Protein AF-A0A0G4L0D9-F1 (afdb_monomer_lite)

Structure (mmCIF, N/CA/C/O backbone):
data_AF-A0A0G4L0D9-F1
#
_entry.id   AF-A0A0G4L0D9-F1
#
loop_
_atom_site.group_PDB
_atom_site.id
_atom_site.type_symbol
_atom_site.label_atom_id
_atom_site.label_alt_id
_atom_site.label_comp_id
_atom_site.label_asym_id
_atom_site.label_entity_id
_atom_site.label_seq_id
_atom_site.pdbx_PDB_ins_code
_atom_site.Cartn_x
_atom_site.Cartn_y
_atom_site.Cartn_z
_atom_site.occupancy
_atom_site.B_iso_or_equiv
_atom_site.auth_seq_id
_atom_site.auth_comp_id
_atom_site.auth_asym_id
_atom_site.auth_atom_id
_atom_site.pdbx_PDB_model_num
ATOM 1 N N . MET A 1 1 ? 6.453 -1.347 -16.970 1.00 64.69 1 MET A N 1
ATOM 2 C CA . MET A 1 1 ? 5.730 -1.561 -18.247 1.00 64.69 1 MET A CA 1
ATOM 3 C C . MET A 1 1 ? 4.849 -2.782 -18.066 1.00 64.69 1 MET A C 1
ATOM 5 O O . MET A 1 1 ? 5.273 -3.680 -17.351 1.00 64.69 1 MET A O 1
ATOM 9 N N . ASP A 1 2 ? 3.641 -2.776 -18.630 1.00 82.56 2 ASP A N 1
ATOM 10 C CA . ASP A 1 2 ? 2.601 -3.760 -18.305 1.00 82.56 2 ASP A CA 1
ATOM 11 C C . ASP A 1 2 ? 2.545 -4.948 -19.276 1.00 82.56 2 ASP A C 1
ATOM 13 O O . ASP A 1 2 ? 2.786 -4.796 -20.473 1.00 82.56 2 ASP A O 1
ATOM 17 N N . ARG A 1 3 ? 2.150 -6.114 -18.765 1.00 84.31 3 ARG A N 1
ATOM 18 C CA . ARG A 1 3 ? 1.968 -7.357 -19.528 1.00 84.31 3 ARG A CA 1
ATOM 19 C C . ARG A 1 3 ? 0.916 -7.245 -20.633 1.00 84.31 3 ARG A C 1
ATOM 21 O O . ARG A 1 3 ? 1.074 -7.852 -21.691 1.00 84.31 3 ARG A O 1
ATOM 28 N N . GLU A 1 4 ? -0.154 -6.499 -20.384 1.00 86.00 4 GLU A N 1
ATOM 29 C CA . GLU A 1 4 ? -1.306 -6.353 -21.278 1.00 86.00 4 GLU A CA 1
ATOM 30 C C . GLU A 1 4 ? -1.163 -5.118 -22.183 1.00 86.00 4 GLU A C 1
ATOM 32 O O . GLU A 1 4 ? -2.042 -4.820 -22.985 1.00 86.00 4 GLU A O 1
ATOM 37 N N . SER A 1 5 ? -0.006 -4.439 -22.147 1.00 90.31 5 SER A N 1
ATOM 38 C CA . SER A 1 5 ? 0.286 -3.259 -22.980 1.00 90.31 5 SER A CA 1
ATOM 39 C C . SER A 1 5 ? 0.514 -3.554 -24.469 1.00 90.31 5 SER A C 1
ATOM 41 O O . SER A 1 5 ? 0.858 -2.652 -25.232 1.00 90.31 5 SER A O 1
ATOM 43 N N . GLY A 1 6 ? 0.326 -4.800 -24.908 1.00 90.75 6 GLY A N 1
ATOM 44 C CA . GLY A 1 6 ? 0.595 -5.226 -26.281 1.00 90.75 6 GLY A CA 1
ATOM 45 C C . GLY A 1 6 ? -0.187 -4.445 -27.338 1.00 90.75 6 GLY A C 1
ATOM 46 O O . GLY A 1 6 ? 0.388 -4.066 -28.355 1.00 90.75 6 GLY A O 1
ATOM 47 N N . SER A 1 7 ? -1.469 -4.160 -27.091 1.00 92.88 7 SER A N 1
ATOM 48 C CA . SER A 1 7 ? -2.295 -3.337 -27.988 1.00 92.88 7 SER A CA 1
ATOM 49 C C . SER A 1 7 ? -1.756 -1.913 -28.107 1.00 92.88 7 SER A C 1
ATOM 51 O O . SER A 1 7 ? -1.561 -1.430 -29.215 1.00 92.88 7 SER A O 1
ATOM 53 N N . LEU A 1 8 ? -1.392 -1.288 -26.983 1.00 94.19 8 LEU A N 1
ATOM 54 C CA . LEU A 1 8 ? -0.844 0.070 -26.958 1.00 94.19 8 LEU A CA 1
ATOM 55 C C . LEU A 1 8 ? 0.434 0.190 -27.802 1.00 94.19 8 LEU A C 1
ATOM 57 O O . LEU A 1 8 ? 0.620 1.176 -28.513 1.00 94.19 8 LEU A O 1
ATOM 61 N N . TRP A 1 9 ? 1.312 -0.816 -27.750 1.00 94.38 9 TRP A N 1
ATOM 62 C CA . TRP A 1 9 ? 2.511 -0.850 -28.589 1.00 94.38 9 TRP A CA 1
ATOM 63 C C . TRP A 1 9 ? 2.181 -0.955 -30.073 1.00 94.38 9 TRP A C 1
ATOM 65 O O . TRP A 1 9 ? 2.795 -0.253 -30.878 1.00 94.38 9 TRP A O 1
ATOM 75 N N . LYS A 1 10 ? 1.216 -1.804 -30.438 1.00 93.75 10 LYS A N 1
ATOM 76 C CA . LYS A 1 10 ? 0.763 -1.938 -31.826 1.00 93.75 10 LYS A CA 1
ATOM 77 C C . LYS A 1 10 ? 0.157 -0.636 -32.338 1.00 93.75 10 LYS A C 1
ATOM 79 O O . LYS A 1 10 ? 0.572 -0.173 -33.396 1.00 93.75 10 LYS A O 1
ATOM 84 N N . ASP A 1 11 ? -0.724 -0.016 -31.559 1.00 95.00 11 ASP A N 1
ATOM 85 C CA . ASP A 1 11 ? -1.368 1.253 -31.903 1.00 95.00 11 ASP A CA 1
ATOM 86 C C . ASP A 1 11 ? -0.332 2.369 -32.058 1.00 95.00 11 ASP A C 1
ATOM 88 O O . ASP A 1 11 ? -0.365 3.126 -33.026 1.00 95.00 11 ASP A O 1
ATOM 92 N N . TRP A 1 12 ? 0.652 2.437 -31.155 1.00 94.81 12 TRP A N 1
ATOM 93 C CA . TRP A 1 12 ? 1.743 3.407 -31.241 1.00 94.81 12 TRP A CA 1
ATOM 94 C C . TRP A 1 12 ? 2.618 3.201 -32.485 1.00 94.81 12 TRP A C 1
ATOM 96 O O . TRP A 1 12 ? 2.956 4.156 -33.185 1.00 94.81 12 TRP A O 1
ATOM 106 N N . ILE A 1 13 ? 2.969 1.954 -32.803 1.00 94.75 13 ILE A N 1
ATOM 107 C CA . ILE A 1 13 ? 3.736 1.630 -34.012 1.00 94.75 13 ILE A CA 1
ATOM 108 C C . ILE A 1 13 ? 2.919 1.952 -35.268 1.00 94.75 13 ILE A C 1
ATOM 110 O O . ILE A 1 13 ? 3.457 2.524 -36.217 1.00 94.75 13 ILE A O 1
ATOM 114 N N . GLN A 1 14 ? 1.627 1.624 -35.283 1.00 94.62 14 GLN A N 1
ATOM 115 C CA . GLN A 1 14 ? 0.722 1.949 -36.383 1.00 94.62 14 GLN A CA 1
ATOM 116 C C . GLN A 1 14 ? 0.581 3.463 -36.560 1.00 94.62 14 GLN A C 1
ATOM 118 O O . GLN A 1 14 ? 0.632 3.951 -37.689 1.00 94.62 14 GLN A O 1
ATOM 123 N N . PHE A 1 15 ? 0.488 4.209 -35.460 1.00 95.25 15 PHE A N 1
ATOM 124 C CA . PHE A 1 15 ? 0.483 5.665 -35.469 1.00 95.25 15 PHE A CA 1
ATOM 125 C C . PHE A 1 15 ? 1.749 6.216 -36.139 1.00 95.25 15 PHE A C 1
ATOM 127 O O . PHE A 1 15 ? 1.637 6.971 -37.105 1.00 95.25 15 PHE A O 1
ATOM 134 N N . ILE A 1 16 ? 2.944 5.760 -35.739 1.00 93.50 16 ILE A N 1
ATOM 135 C CA . ILE A 1 16 ? 4.199 6.172 -36.395 1.00 93.50 16 ILE A CA 1
ATOM 136 C C . ILE A 1 16 ? 4.192 5.791 -37.887 1.00 93.50 16 ILE A C 1
ATOM 138 O O . ILE A 1 16 ? 4.587 6.596 -38.732 1.00 93.50 16 ILE A O 1
ATOM 142 N N . LYS A 1 17 ? 3.710 4.592 -38.246 1.00 91.38 17 LYS A N 1
ATOM 143 C CA . LYS A 1 17 ? 3.601 4.150 -39.650 1.00 91.38 17 LYS A CA 1
ATOM 144 C C . LYS A 1 17 ? 2.662 5.036 -40.478 1.00 91.38 17 LYS A C 1
ATOM 146 O O . LYS A 1 17 ? 2.957 5.257 -41.651 1.00 91.38 17 LYS A O 1
ATOM 151 N N . SER A 1 18 ? 1.586 5.555 -39.887 1.00 91.94 18 SER A N 1
ATOM 152 C CA . SER A 1 18 ? 0.637 6.467 -40.546 1.00 91.94 18 SER A CA 1
ATOM 153 C C . SER A 1 18 ? 1.152 7.904 -40.710 1.00 91.94 18 SER A C 1
ATOM 155 O O . SER A 1 18 ? 0.617 8.650 -41.526 1.00 91.94 18 SER A O 1
ATOM 157 N N . GLY A 1 19 ? 2.199 8.287 -39.971 1.00 88.50 19 GLY A N 1
ATOM 158 C CA . GLY A 1 19 ? 2.814 9.613 -40.056 1.00 88.50 19 GLY A CA 1
ATOM 159 C C . GLY A 1 19 ? 3.480 9.909 -41.412 1.00 88.50 19 GLY A C 1
ATOM 160 O O . GLY A 1 19 ? 3.703 8.990 -42.208 1.00 88.50 19 GLY A O 1
ATOM 161 N N . PRO A 1 20 ? 3.835 11.179 -41.684 1.00 85.31 20 PRO A N 1
ATOM 162 C CA . PRO A 1 20 ? 4.467 11.593 -42.938 1.00 85.31 20 PRO A CA 1
ATOM 163 C C . PRO A 1 20 ? 5.833 10.920 -43.152 1.00 85.31 20 PRO A C 1
ATOM 165 O O . PRO A 1 20 ? 6.521 10.573 -42.194 1.00 85.31 20 PRO A O 1
ATOM 168 N N . GLY A 1 21 ? 6.220 10.749 -44.418 1.00 84.44 21 GLY A N 1
ATOM 169 C CA . GLY A 1 21 ? 7.446 10.058 -44.830 1.00 84.44 21 GLY A CA 1
ATOM 170 C C . GLY A 1 21 ? 7.216 8.608 -45.273 1.00 84.44 21 GLY A C 1
ATOM 171 O O . GLY A 1 21 ? 6.281 7.924 -44.839 1.00 84.44 21 GLY A O 1
ATOM 172 N N . VAL A 1 22 ? 8.086 8.125 -46.149 1.00 84.12 22 VAL A N 1
ATOM 173 C CA . VAL A 1 22 ? 8.109 6.766 -46.689 1.00 84.12 22 VAL A CA 1
ATOM 174 C C . VAL A 1 22 ? 9.194 5.970 -45.972 1.00 84.12 22 VAL A C 1
ATOM 176 O O . VAL A 1 22 ? 10.344 6.384 -45.885 1.00 84.12 22 VAL A O 1
ATOM 179 N N . VAL A 1 23 ? 8.842 4.799 -45.447 1.00 82.31 23 VAL A N 1
ATOM 180 C CA . VAL A 1 23 ? 9.815 3.913 -44.792 1.00 82.31 23 VAL A CA 1
ATOM 181 C C . VAL A 1 23 ? 10.866 3.474 -45.820 1.00 82.31 23 VAL A C 1
ATOM 183 O O . VAL A 1 23 ? 10.512 2.880 -46.833 1.00 82.31 23 VAL A O 1
ATOM 186 N N . GLY A 1 24 ? 12.144 3.771 -45.562 1.00 78.69 24 GLY A N 1
ATOM 187 C CA . GLY A 1 24 ? 13.252 3.461 -46.476 1.00 78.69 24 GLY A CA 1
ATOM 188 C C . GLY A 1 24 ? 13.520 4.511 -47.560 1.00 78.69 24 GLY A C 1
ATOM 189 O O . GLY A 1 24 ? 14.364 4.273 -48.422 1.00 78.69 24 GLY A O 1
ATOM 190 N N . GLY A 1 25 ? 12.828 5.654 -47.540 1.00 84.81 25 GLY A N 1
ATOM 191 C CA . GLY A 1 25 ? 13.111 6.766 -48.448 1.00 84.81 25 GLY A CA 1
ATOM 192 C C . GLY A 1 25 ? 14.392 7.540 -48.079 1.00 84.81 25 GLY A C 1
ATOM 193 O O . GLY A 1 25 ? 14.865 7.452 -46.944 1.00 84.81 25 GLY A O 1
ATOM 194 N N . PRO A 1 26 ? 14.986 8.290 -49.029 1.00 84.44 26 PRO A N 1
ATOM 195 C CA . PRO A 1 26 ? 16.232 9.031 -48.815 1.00 84.44 26 PRO A CA 1
ATOM 196 C C . PRO A 1 26 ? 16.024 10.396 -48.135 1.00 84.44 26 PRO A C 1
ATOM 198 O O . PRO A 1 26 ? 17.001 11.077 -47.823 1.00 84.44 26 PRO A O 1
ATOM 201 N N . GLY A 1 27 ? 14.775 10.839 -47.952 1.00 87.81 27 GLY A N 1
ATOM 202 C CA . GLY A 1 27 ? 14.465 12.136 -47.364 1.00 87.81 27 GLY A CA 1
ATOM 203 C C . GLY A 1 27 ? 14.744 12.181 -45.861 1.00 87.81 27 GLY A C 1
ATOM 204 O O . GLY A 1 27 ? 14.683 11.177 -45.156 1.00 87.81 27 GLY A O 1
ATOM 205 N N . TRP A 1 28 ? 14.985 13.379 -45.324 1.00 87.94 28 TRP A N 1
ATOM 206 C CA . TRP A 1 28 ? 15.188 13.553 -43.880 1.00 87.94 28 TRP A CA 1
ATOM 207 C C . TRP A 1 28 ? 13.980 13.069 -43.048 1.00 87.94 28 TRP A C 1
ATOM 209 O O . TRP A 1 28 ? 14.159 12.421 -42.018 1.00 87.94 28 TRP A O 1
ATOM 219 N N . GLN A 1 29 ? 12.752 13.319 -43.522 1.00 89.44 29 GLN A N 1
ATOM 220 C CA . GLN A 1 29 ? 11.520 12.846 -42.870 1.00 89.44 29 GLN A CA 1
ATOM 221 C C . GLN A 1 29 ? 11.414 11.311 -42.872 1.00 89.44 29 GLN A C 1
ATOM 223 O O . GLN A 1 29 ? 10.973 10.716 -41.890 1.00 89.44 29 GLN A O 1
ATOM 228 N N . ASP A 1 30 ? 11.872 10.667 -43.945 1.00 88.81 30 ASP A N 1
ATOM 229 C CA . ASP A 1 30 ? 11.878 9.211 -44.101 1.00 88.81 30 ASP A CA 1
ATOM 230 C C . ASP A 1 30 ? 12.839 8.561 -43.100 1.00 88.81 30 ASP A C 1
ATOM 232 O O . ASP A 1 30 ? 12.483 7.608 -42.399 1.00 88.81 30 ASP A O 1
ATOM 236 N N . GLN A 1 31 ? 14.037 9.139 -42.966 1.00 87.88 31 GLN A N 1
ATOM 237 C CA . GLN A 1 31 ? 15.036 8.710 -41.993 1.00 87.88 31 GLN A CA 1
ATOM 238 C C . GLN A 1 31 ? 14.530 8.883 -40.554 1.00 87.88 31 GLN A C 1
ATOM 240 O O . GLN A 1 31 ? 14.640 7.960 -39.745 1.00 87.88 31 GLN A O 1
ATOM 245 N N . GLN A 1 32 ? 13.902 10.022 -40.241 1.00 89.81 32 GLN A N 1
ATOM 246 C CA . GLN A 1 32 ? 13.325 10.269 -38.918 1.00 89.81 32 GLN A CA 1
ATOM 247 C C . GLN A 1 32 ? 12.235 9.243 -38.574 1.00 89.81 32 GLN A C 1
ATOM 249 O O . GLN A 1 32 ? 12.219 8.705 -37.463 1.00 89.81 32 GLN A O 1
ATOM 254 N N . LYS A 1 33 ? 11.344 8.936 -39.525 1.00 91.94 33 LYS A N 1
ATOM 255 C CA . LYS A 1 33 ? 10.301 7.915 -39.361 1.00 91.94 33 LYS A CA 1
ATOM 256 C C . LYS A 1 33 ? 10.903 6.534 -39.109 1.00 91.94 33 LYS A C 1
ATOM 258 O O . LYS A 1 33 ? 10.447 5.821 -38.214 1.00 91.94 33 LYS A O 1
ATOM 263 N N . MET A 1 34 ? 11.949 6.163 -39.849 1.00 91.06 34 MET A N 1
ATOM 264 C CA . MET A 1 34 ? 12.660 4.900 -39.630 1.00 91.06 34 MET A CA 1
ATOM 265 C C . MET A 1 34 ? 13.276 4.812 -38.233 1.00 91.06 34 MET A C 1
ATOM 267 O O . MET A 1 34 ? 13.116 3.791 -37.562 1.00 91.06 34 MET A O 1
ATOM 271 N N . ASP A 1 35 ? 13.939 5.870 -37.771 1.00 91.38 35 ASP A N 1
ATOM 272 C CA . ASP A 1 35 ? 14.579 5.879 -36.455 1.00 91.38 35 ASP A CA 1
ATOM 273 C C . ASP A 1 35 ? 13.548 5.819 -35.319 1.00 91.38 35 ASP A C 1
ATOM 275 O O . ASP A 1 35 ? 13.751 5.105 -34.332 1.00 91.38 35 ASP A O 1
ATOM 279 N N . GLN A 1 36 ? 12.399 6.484 -35.476 1.00 93.50 36 GLN A N 1
ATOM 280 C CA . GLN A 1 36 ? 11.278 6.375 -34.537 1.00 93.50 36 GLN A CA 1
ATOM 281 C C . GLN A 1 36 ? 10.695 4.959 -34.493 1.00 93.50 36 GLN A C 1
ATOM 283 O O . GLN A 1 36 ? 10.487 4.427 -33.400 1.00 93.50 36 GLN A O 1
ATOM 288 N N . LEU A 1 37 ? 10.476 4.326 -35.653 1.00 94.31 37 LEU A N 1
ATOM 289 C CA . LEU A 1 37 ? 9.996 2.942 -35.727 1.00 94.31 37 LEU A CA 1
ATOM 290 C C . LEU A 1 37 ? 10.981 1.976 -35.077 1.00 94.31 37 LEU A C 1
ATOM 292 O O . LEU A 1 37 ? 10.583 1.167 -34.240 1.00 94.31 37 LEU A O 1
ATOM 296 N N . ARG A 1 38 ? 12.273 2.091 -35.398 1.00 94.00 38 ARG A N 1
ATOM 297 C CA . ARG A 1 38 ? 13.313 1.245 -34.807 1.00 94.00 38 ARG A CA 1
ATOM 298 C C . ARG A 1 38 ? 13.368 1.417 -33.290 1.00 94.00 38 ARG A C 1
ATOM 300 O O . ARG A 1 38 ? 13.402 0.425 -32.568 1.00 94.00 38 ARG A O 1
ATOM 307 N N . LYS A 1 39 ? 13.299 2.657 -32.794 1.00 94.50 39 LYS A N 1
ATOM 308 C CA . LYS A 1 39 ? 13.260 2.953 -31.354 1.00 94.50 39 LYS A CA 1
ATOM 309 C C . LYS A 1 39 ? 12.021 2.361 -30.675 1.00 94.50 39 LYS A C 1
ATOM 311 O O . LYS A 1 39 ? 12.141 1.812 -29.580 1.00 94.50 39 LYS A O 1
ATOM 316 N N . ALA A 1 40 ? 10.851 2.451 -31.311 1.00 95.06 40 ALA A N 1
ATOM 317 C CA . ALA A 1 40 ? 9.612 1.872 -30.799 1.00 95.06 40 ALA A CA 1
ATOM 318 C C . ALA A 1 40 ? 9.696 0.341 -30.728 1.00 95.06 40 ALA A C 1
ATOM 320 O O . ALA A 1 40 ? 9.451 -0.226 -29.664 1.00 95.06 40 ALA A O 1
ATOM 321 N N . TYR A 1 41 ? 10.128 -0.318 -31.810 1.00 95.25 41 TYR A N 1
ATOM 322 C CA . TYR A 1 41 ? 10.316 -1.768 -31.831 1.00 95.25 41 TYR A CA 1
ATOM 323 C C . TYR A 1 41 ? 11.342 -2.227 -30.801 1.00 95.25 41 TYR A C 1
ATOM 325 O O . TYR A 1 41 ? 11.037 -3.125 -30.025 1.00 95.25 41 TYR A O 1
ATOM 333 N N . HIS A 1 42 ? 12.520 -1.593 -30.734 1.00 93.88 42 HIS A N 1
ATOM 334 C CA . HIS A 1 42 ? 13.580 -1.957 -29.781 1.00 93.88 42 HIS A CA 1
ATOM 335 C C . HIS A 1 42 ? 13.104 -1.904 -28.334 1.00 93.88 42 HIS A C 1
ATOM 337 O O . HIS A 1 42 ? 13.492 -2.759 -27.546 1.00 93.88 42 HIS A O 1
ATOM 343 N N . ARG A 1 43 ? 12.260 -0.926 -27.992 1.00 92.25 43 ARG A N 1
ATOM 344 C CA . ARG A 1 43 ? 11.673 -0.835 -26.655 1.00 92.25 43 ARG A CA 1
ATOM 345 C C . ARG A 1 43 ? 10.569 -1.865 -26.435 1.00 92.25 43 ARG A C 1
ATOM 347 O O . ARG A 1 43 ? 10.466 -2.399 -25.342 1.00 92.25 43 ARG A O 1
ATOM 354 N N . ALA A 1 44 ? 9.748 -2.141 -27.442 1.00 93.69 44 ALA A N 1
ATOM 355 C CA . ALA A 1 44 ? 8.664 -3.108 -27.332 1.00 93.69 44 ALA A CA 1
ATOM 356 C C . ALA A 1 44 ? 9.198 -4.541 -27.139 1.00 93.69 44 ALA A C 1
ATOM 358 O O . ALA A 1 44 ? 8.757 -5.253 -26.245 1.00 93.69 44 ALA A O 1
ATOM 359 N N . ILE A 1 45 ? 10.200 -4.961 -27.915 1.00 93.88 45 ILE A N 1
ATOM 360 C CA . ILE A 1 45 ? 10.708 -6.347 -27.897 1.00 93.88 45 ILE A CA 1
ATOM 361 C C . ILE A 1 45 ? 11.478 -6.737 -26.623 1.00 93.88 45 ILE A C 1
ATOM 363 O O . ILE A 1 45 ? 11.845 -7.899 -26.472 1.00 93.88 45 ILE A O 1
ATOM 367 N N . THR A 1 46 ? 11.754 -5.795 -25.721 1.00 91.50 46 THR A N 1
ATOM 368 C CA . THR A 1 46 ? 12.404 -6.063 -24.426 1.00 91.50 46 THR A CA 1
ATOM 369 C C . THR A 1 46 ? 11.418 -6.062 -23.257 1.00 91.50 46 THR A C 1
ATOM 371 O O . THR A 1 46 ? 11.808 -6.286 -22.114 1.00 91.50 46 THR A O 1
ATOM 374 N N . VAL A 1 47 ? 10.126 -5.843 -23.516 1.00 91.12 47 VAL A N 1
ATOM 375 C CA . VAL A 1 47 ? 9.081 -5.842 -22.487 1.00 91.12 47 VAL A CA 1
ATOM 376 C C . VAL A 1 47 ? 8.401 -7.213 -22.436 1.00 91.12 47 VAL A C 1
ATOM 378 O O . VAL A 1 47 ? 7.866 -7.654 -23.453 1.00 91.12 47 VAL A O 1
ATOM 381 N N . PRO A 1 48 ? 8.345 -7.878 -21.266 1.00 92.00 48 PRO A N 1
ATOM 382 C CA . PRO A 1 48 ? 7.558 -9.099 -21.088 1.00 92.00 48 PRO A CA 1
ATOM 383 C C . PRO A 1 48 ? 6.059 -8.808 -21.222 1.00 92.00 48 PRO A C 1
ATOM 385 O O . PRO A 1 48 ? 5.435 -8.280 -20.303 1.00 92.00 48 PRO A O 1
ATOM 388 N N . MET A 1 49 ? 5.485 -9.116 -22.384 1.00 91.25 49 MET A N 1
ATOM 389 C CA . MET A 1 49 ? 4.071 -8.893 -22.695 1.00 91.25 49 MET A CA 1
ATOM 390 C C . MET A 1 49 ? 3.509 -10.003 -23.580 1.00 91.25 49 MET A C 1
ATOM 392 O O . MET A 1 49 ? 4.247 -10.665 -24.311 1.00 91.25 49 MET A O 1
ATOM 396 N N . SER A 1 50 ? 2.185 -10.148 -23.594 1.00 87.31 50 SER A N 1
ATOM 397 C CA . SER A 1 50 ? 1.503 -11.175 -24.396 1.00 87.31 50 SER A CA 1
ATOM 398 C C . SER A 1 50 ? 1.754 -11.033 -25.907 1.00 87.31 50 SER A C 1
ATOM 400 O O . SER A 1 50 ? 1.935 -12.029 -26.605 1.00 87.31 50 SER A O 1
ATOM 402 N N . ALA A 1 51 ? 1.847 -9.799 -26.418 1.00 91.25 51 ALA A N 1
ATOM 403 C CA . ALA A 1 51 ? 2.068 -9.507 -27.840 1.00 91.25 51 ALA A CA 1
ATOM 404 C C . ALA A 1 51 ? 3.538 -9.616 -28.297 1.00 91.25 51 ALA A C 1
ATOM 406 O O . ALA A 1 51 ? 3.850 -9.337 -29.455 1.00 91.25 51 ALA A O 1
ATOM 407 N N . LEU A 1 52 ? 4.456 -10.015 -27.412 1.00 93.19 52 LEU A N 1
ATOM 408 C CA . LEU A 1 52 ? 5.897 -9.959 -27.658 1.00 93.19 52 LEU A CA 1
ATOM 409 C C . LEU A 1 52 ? 6.337 -10.778 -28.885 1.00 93.19 52 LEU A C 1
ATOM 411 O O . LEU A 1 52 ? 7.158 -10.324 -29.679 1.00 93.19 52 LEU A O 1
ATOM 415 N N . THR A 1 53 ? 5.764 -11.972 -29.072 1.00 93.38 53 THR A N 1
ATOM 416 C CA . THR A 1 53 ? 6.108 -12.849 -30.210 1.00 93.38 53 THR A CA 1
ATOM 417 C C . THR A 1 53 ? 5.675 -12.248 -31.549 1.00 93.38 53 THR A C 1
ATOM 419 O O . THR A 1 53 ? 6.360 -12.423 -32.554 1.00 93.38 53 THR A O 1
ATOM 422 N N . GLU A 1 54 ? 4.541 -11.551 -31.577 1.00 94.50 54 GLU A N 1
ATOM 423 C CA . GLU A 1 54 ? 4.031 -10.894 -32.782 1.00 94.50 54 GLU A CA 1
ATOM 424 C C . GLU A 1 54 ? 4.869 -9.659 -33.120 1.00 94.50 54 GLU A C 1
ATOM 426 O O . GLU A 1 54 ? 5.361 -9.540 -34.237 1.00 94.50 54 GLU A O 1
ATOM 431 N N . LEU A 1 55 ? 5.156 -8.817 -32.123 1.00 95.00 55 LEU A N 1
ATOM 432 C CA . LEU A 1 55 ? 5.992 -7.625 -32.292 1.00 95.00 55 LEU A CA 1
ATOM 433 C C . LEU A 1 55 ? 7.420 -7.958 -32.745 1.00 95.00 55 LEU A C 1
ATOM 435 O O . LEU A 1 55 ? 8.013 -7.199 -33.509 1.00 95.00 55 LEU A O 1
ATOM 439 N N . TRP A 1 56 ? 7.967 -9.101 -32.319 1.00 96.12 56 TRP A N 1
ATOM 440 C CA . TRP A 1 56 ? 9.250 -9.592 -32.823 1.00 96.12 56 TRP A CA 1
ATOM 441 C C . TRP A 1 56 ? 9.192 -9.991 -34.303 1.00 96.12 56 TRP A C 1
ATOM 443 O O . TRP A 1 56 ? 10.102 -9.649 -35.054 1.00 96.12 56 TRP A O 1
ATOM 453 N N . LYS A 1 57 ? 8.124 -10.672 -34.744 1.00 95.75 57 LYS A N 1
ATOM 454 C CA . LYS A 1 57 ? 7.932 -11.011 -36.166 1.00 95.75 57 LYS A CA 1
ATOM 455 C C . LYS A 1 57 ? 7.787 -9.754 -37.024 1.00 95.75 57 LYS A C 1
ATOM 457 O O . LYS A 1 57 ? 8.387 -9.676 -38.092 1.00 95.75 57 LYS A O 1
ATOM 462 N N . ASP A 1 58 ? 7.043 -8.765 -36.540 1.00 94.69 58 ASP A N 1
ATOM 463 C CA . ASP A 1 58 ? 6.883 -7.483 -37.229 1.00 94.69 58 ASP A CA 1
ATOM 464 C C . ASP A 1 58 ? 8.209 -6.718 -37.323 1.00 94.69 58 ASP A C 1
ATOM 466 O O . ASP A 1 58 ? 8.498 -6.101 -38.349 1.00 94.69 58 ASP A O 1
ATOM 470 N N . TYR A 1 59 ? 9.028 -6.765 -36.267 1.00 95.81 59 TYR A N 1
ATOM 471 C CA . TYR A 1 59 ? 10.361 -6.164 -36.257 1.00 95.81 59 TYR A CA 1
ATOM 472 C C . TYR A 1 59 ? 11.312 -6.842 -37.255 1.00 95.81 59 TYR A C 1
ATOM 474 O O . TYR A 1 59 ? 12.018 -6.156 -37.994 1.00 95.81 59 TYR A O 1
ATOM 482 N N . ASP A 1 60 ? 11.296 -8.176 -37.309 1.00 94.44 60 ASP A N 1
ATOM 483 C CA . ASP A 1 60 ? 12.075 -8.972 -38.264 1.00 94.44 60 ASP A CA 1
ATOM 484 C C . ASP A 1 60 ? 11.714 -8.607 -39.715 1.00 94.44 60 ASP A C 1
ATOM 486 O O . ASP A 1 60 ? 12.582 -8.252 -40.516 1.00 94.44 60 ASP A O 1
ATOM 490 N N . GLN A 1 61 ? 10.416 -8.566 -40.034 1.00 94.56 61 GLN A N 1
ATOM 491 C CA . GLN A 1 61 ? 9.932 -8.139 -41.351 1.00 94.56 61 GLN A CA 1
ATOM 492 C C . GLN A 1 61 ? 10.317 -6.692 -41.679 1.00 94.56 61 GLN A C 1
ATOM 494 O O . GLN A 1 61 ? 10.694 -6.401 -42.814 1.00 94.56 61 GLN A O 1
ATOM 499 N N . PHE A 1 62 ? 10.247 -5.790 -40.697 1.00 94.06 62 PHE A N 1
ATOM 500 C CA . PHE A 1 62 ? 10.623 -4.388 -40.863 1.00 94.06 62 PHE A CA 1
ATOM 501 C C . PHE A 1 62 ? 12.109 -4.226 -41.218 1.00 94.06 62 PHE A C 1
ATOM 503 O O . PHE A 1 62 ? 12.422 -3.601 -42.229 1.00 94.06 62 PHE A O 1
ATOM 510 N N . GLU A 1 63 ? 13.033 -4.810 -40.448 1.00 93.75 63 GLU A N 1
ATOM 511 C CA . GLU A 1 63 ? 14.474 -4.639 -40.706 1.00 93.75 63 GLU A CA 1
ATOM 512 C C . GLU A 1 63 ? 14.926 -5.361 -41.984 1.00 93.75 63 GLU A C 1
ATOM 514 O O . GLU A 1 63 ? 15.730 -4.822 -42.749 1.00 93.75 63 GLU A O 1
ATOM 519 N N . LEU A 1 64 ? 14.388 -6.555 -42.262 1.00 92.38 64 LEU A N 1
ATOM 520 C CA . LEU A 1 64 ? 14.683 -7.277 -43.504 1.00 92.38 64 LEU A CA 1
ATOM 521 C C . LEU A 1 64 ? 14.091 -6.589 -44.740 1.00 92.38 64 LEU A C 1
ATOM 523 O O . LEU A 1 64 ? 14.674 -6.694 -45.823 1.00 92.38 64 LEU A O 1
ATOM 527 N N . GLY A 1 65 ? 12.959 -5.896 -44.580 1.00 88.56 65 GLY A N 1
ATOM 528 C CA . GLY A 1 65 ? 12.326 -5.089 -45.621 1.00 88.56 65 GLY A CA 1
ATOM 529 C C . GLY A 1 65 ? 13.123 -3.834 -45.986 1.00 88.56 65 GLY A C 1
ATOM 530 O O . GLY A 1 65 ? 13.072 -3.408 -47.135 1.00 88.56 65 GLY A O 1
ATOM 531 N N . LEU A 1 66 ? 13.898 -3.280 -45.045 1.00 86.69 66 LEU A N 1
ATOM 532 C CA . LEU A 1 66 ? 14.785 -2.138 -45.290 1.00 86.69 66 LEU A CA 1
ATOM 533 C C . LEU A 1 66 ? 16.074 -2.554 -46.006 1.00 86.69 66 LEU A C 1
ATOM 535 O O . LEU A 1 66 ? 16.395 -2.048 -47.079 1.00 86.69 66 LEU A O 1
ATOM 539 N N . ASN A 1 67 ? 16.842 -3.463 -45.401 1.00 88.19 67 ASN A N 1
ATOM 540 C CA . ASN A 1 67 ? 18.079 -3.973 -45.982 1.00 88.19 67 ASN A CA 1
ATOM 541 C C . ASN A 1 67 ? 18.407 -5.347 -45.391 1.00 88.19 67 ASN A C 1
ATOM 543 O O . ASN A 1 67 ? 18.666 -5.491 -44.199 1.00 88.19 67 ASN A O 1
ATOM 547 N N . LYS A 1 68 ? 18.469 -6.370 -46.249 1.00 89.44 68 LYS A N 1
ATOM 548 C CA . LYS A 1 68 ? 18.690 -7.763 -45.834 1.00 89.44 68 LYS A CA 1
ATOM 549 C C . LYS A 1 68 ? 20.015 -7.996 -45.099 1.00 89.44 68 LYS A C 1
ATOM 551 O O . LYS A 1 68 ? 20.066 -8.865 -44.233 1.00 89.44 68 LYS A O 1
ATOM 556 N N . ALA A 1 69 ? 21.082 -7.279 -45.452 1.00 87.62 69 ALA A N 1
ATOM 557 C CA . ALA A 1 69 ? 22.408 -7.498 -44.875 1.00 87.62 69 ALA A CA 1
ATOM 558 C C . ALA A 1 69 ? 22.520 -6.878 -43.476 1.00 87.62 69 ALA A C 1
ATOM 560 O O . ALA A 1 69 ? 22.845 -7.571 -42.511 1.00 87.62 69 ALA A O 1
ATOM 561 N N . THR A 1 70 ? 22.195 -5.590 -43.351 1.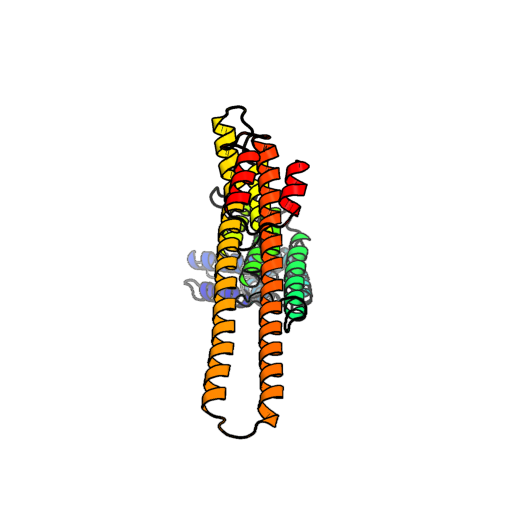00 89.62 70 THR A N 1
ATOM 562 C CA . THR A 1 70 ? 22.241 -4.880 -42.063 1.00 89.62 70 THR A CA 1
ATOM 563 C C . THR A 1 70 ? 21.103 -5.308 -41.139 1.00 89.62 70 THR A C 1
ATOM 565 O O . THR A 1 70 ? 21.310 -5.418 -39.932 1.00 89.62 70 THR A O 1
ATOM 568 N N . GLY A 1 71 ? 19.933 -5.651 -41.687 1.00 90.44 71 GLY A N 1
ATOM 569 C CA . GLY A 1 71 ? 18.793 -6.149 -40.922 1.00 90.44 71 GLY A CA 1
ATOM 570 C C . GLY A 1 71 ? 19.132 -7.403 -40.115 1.00 90.44 71 GLY A C 1
ATOM 571 O O . GLY A 1 71 ? 18.878 -7.442 -38.912 1.00 90.44 71 GLY A O 1
ATOM 572 N N . ARG A 1 72 ? 19.821 -8.384 -40.721 1.00 92.81 72 ARG A N 1
ATOM 573 C CA . ARG A 1 72 ? 20.287 -9.592 -40.010 1.00 92.81 72 ARG A CA 1
ATOM 574 C C . ARG A 1 72 ? 21.196 -9.264 -38.823 1.00 92.81 72 ARG A C 1
ATOM 576 O O . ARG A 1 72 ? 21.055 -9.878 -37.768 1.00 92.81 72 ARG A O 1
ATOM 583 N N . GLN A 1 73 ? 22.090 -8.286 -38.972 1.00 93.19 73 GLN A N 1
ATOM 584 C CA . GLN A 1 73 ? 22.968 -7.848 -37.882 1.00 93.19 73 GLN A CA 1
ATOM 585 C C . GLN A 1 73 ? 22.175 -7.182 -36.747 1.00 93.19 73 GLN A C 1
ATOM 587 O O . GLN A 1 73 ? 22.420 -7.475 -35.574 1.00 93.19 73 GLN A O 1
ATOM 592 N N . PHE A 1 74 ? 21.196 -6.326 -37.070 1.00 92.44 74 PHE A N 1
ATOM 593 C CA . PHE A 1 74 ? 20.336 -5.692 -36.065 1.00 92.44 74 PHE A CA 1
ATOM 594 C C . PHE A 1 74 ? 19.502 -6.713 -35.284 1.00 92.44 74 PHE A C 1
ATOM 596 O O . PHE A 1 74 ? 19.449 -6.643 -34.053 1.00 92.44 74 PHE A O 1
ATOM 603 N N . ILE A 1 75 ? 18.920 -7.694 -35.978 1.00 94.31 75 ILE A N 1
ATOM 604 C CA . ILE A 1 75 ? 18.153 -8.784 -35.365 1.00 94.31 75 ILE A CA 1
ATOM 605 C C . ILE A 1 75 ? 19.044 -9.600 -34.423 1.00 94.31 75 ILE A C 1
ATOM 607 O O . ILE A 1 75 ? 18.688 -9.803 -33.262 1.00 94.31 75 ILE A O 1
ATOM 611 N N . GLN A 1 76 ? 20.237 -10.007 -34.874 1.00 94.44 76 GLN A N 1
ATOM 612 C CA . GLN A 1 76 ? 21.168 -10.785 -34.052 1.00 94.44 76 GLN A CA 1
ATOM 613 C C . GLN A 1 76 ? 21.588 -10.026 -32.785 1.00 94.44 76 GLN A C 1
ATOM 615 O O . GLN A 1 76 ? 21.616 -10.609 -31.703 1.00 94.44 76 GLN A O 1
ATOM 620 N N . LYS A 1 77 ? 21.837 -8.713 -32.891 1.00 93.94 77 LYS A N 1
ATOM 621 C CA . LYS A 1 77 ? 22.197 -7.863 -31.745 1.00 93.94 77 LYS A CA 1
ATOM 622 C C . LYS A 1 77 ? 21.076 -7.755 -30.705 1.00 93.94 77 LYS A C 1
ATOM 624 O O . LYS A 1 77 ? 21.360 -7.590 -29.522 1.00 93.94 77 LYS A O 1
ATOM 629 N N . ARG A 1 78 ? 19.808 -7.814 -31.123 1.00 93.31 78 ARG A N 1
ATOM 630 C CA . ARG A 1 78 ? 18.640 -7.670 -30.231 1.00 93.31 78 ARG A CA 1
ATOM 631 C C . ARG A 1 78 ? 18.050 -8.994 -29.746 1.00 93.31 78 ARG A C 1
ATOM 633 O O . ARG A 1 78 ? 17.320 -8.991 -28.756 1.00 93.31 78 ARG A O 1
ATOM 640 N N . SER A 1 79 ? 18.399 -10.112 -30.380 1.00 93.44 79 SER A N 1
ATOM 641 C CA . SER A 1 79 ? 17.898 -11.444 -30.025 1.00 93.44 79 SER A CA 1
ATOM 642 C C . SER A 1 79 ? 18.071 -11.820 -28.543 1.00 93.44 79 SER A C 1
ATOM 644 O O . SER A 1 79 ? 17.129 -12.400 -28.004 1.00 93.44 79 SER A O 1
ATOM 646 N N . PRO A 1 80 ? 19.194 -11.514 -27.851 1.00 93.50 80 PRO A N 1
ATOM 647 C CA . PRO A 1 80 ? 19.342 -11.869 -26.437 1.00 93.50 80 PRO A CA 1
ATOM 648 C C . PRO A 1 80 ? 18.277 -11.218 -25.545 1.00 93.50 80 PRO A C 1
ATOM 650 O O . PRO A 1 80 ? 17.581 -11.920 -24.817 1.00 93.50 80 PRO A O 1
ATOM 653 N N . GLY A 1 81 ? 18.068 -9.902 -25.676 1.00 91.69 81 GLY A N 1
ATOM 654 C CA . GLY A 1 81 ? 17.068 -9.173 -24.887 1.00 91.69 81 GLY A CA 1
ATOM 655 C C . GLY A 1 81 ? 15.637 -9.649 -25.151 1.00 91.69 81 GLY A C 1
ATOM 656 O O . GLY A 1 81 ? 14.852 -9.799 -24.216 1.00 91.69 81 GLY A O 1
ATOM 657 N N . TYR A 1 82 ? 15.315 -9.976 -26.408 1.00 94.69 82 TYR A N 1
ATOM 658 C CA . TYR A 1 82 ? 14.032 -10.590 -26.758 1.00 94.69 82 TYR A CA 1
ATOM 659 C C . TYR A 1 82 ? 13.845 -11.966 -26.102 1.00 94.69 82 TYR A C 1
ATOM 661 O O . TYR A 1 82 ? 12.770 -12.253 -25.576 1.00 94.69 82 TYR A O 1
ATOM 669 N N . MET A 1 83 ? 14.874 -12.819 -26.093 1.00 94.75 83 MET A N 1
ATOM 670 C CA . MET A 1 83 ? 14.789 -14.144 -25.470 1.00 94.75 83 MET A CA 1
ATOM 671 C C . MET A 1 83 ? 14.601 -14.054 -23.953 1.00 94.75 83 MET A C 1
ATOM 673 O O . MET A 1 83 ? 13.769 -14.785 -23.407 1.00 94.75 83 MET A O 1
ATOM 677 N N . THR A 1 84 ? 15.291 -13.122 -23.290 1.00 94.25 84 THR A N 1
ATOM 678 C CA . THR A 1 84 ? 15.079 -12.816 -21.868 1.00 94.25 84 THR A CA 1
ATOM 679 C C . THR A 1 84 ? 13.639 -12.364 -21.619 1.00 94.25 84 THR A C 1
ATOM 681 O O . THR A 1 84 ? 12.938 -12.960 -20.800 1.00 94.25 84 THR A O 1
ATOM 684 N N . ALA A 1 85 ? 13.140 -11.395 -22.394 1.00 93.38 85 ALA A N 1
ATOM 685 C CA . ALA A 1 85 ? 11.770 -10.900 -22.267 1.00 93.38 85 ALA A CA 1
ATOM 686 C C . ALA A 1 85 ? 10.714 -11.988 -22.541 1.00 93.38 85 ALA A C 1
ATOM 688 O O . ALA A 1 85 ? 9.685 -12.047 -21.865 1.00 93.38 85 ALA A O 1
ATOM 689 N N . LYS A 1 86 ? 10.976 -12.890 -23.493 1.00 93.94 86 LYS A N 1
ATOM 690 C CA . LYS A 1 86 ? 10.096 -14.015 -23.834 1.00 93.94 86 LYS A CA 1
ATOM 691 C C . LYS A 1 86 ? 10.031 -15.049 -22.716 1.00 93.94 86 LYS A C 1
ATOM 693 O O . LYS A 1 86 ? 8.937 -15.495 -22.369 1.00 93.94 86 LYS A O 1
ATOM 698 N N . SER A 1 87 ? 11.179 -15.410 -22.143 1.00 93.50 87 SER A N 1
ATOM 699 C CA . SER A 1 87 ? 11.245 -16.299 -20.977 1.00 93.50 87 SER A CA 1
ATOM 700 C C . SER A 1 87 ? 10.492 -15.693 -19.792 1.00 93.50 87 SER A C 1
ATOM 702 O O . SER A 1 87 ? 9.629 -16.348 -19.204 1.00 93.50 87 SER A O 1
ATOM 704 N N . ALA A 1 88 ? 10.736 -14.411 -19.506 1.00 93.19 88 ALA A N 1
ATOM 705 C CA . ALA A 1 88 ? 10.053 -13.684 -18.444 1.00 93.19 88 ALA A CA 1
ATOM 706 C C . ALA A 1 88 ? 8.533 -13.613 -18.672 1.00 93.19 88 ALA A C 1
ATOM 708 O O . ALA A 1 88 ? 7.772 -13.847 -17.736 1.00 93.19 88 ALA A O 1
ATOM 709 N N . SER A 1 89 ? 8.070 -13.384 -19.908 1.00 91.69 89 SER A N 1
ATOM 710 C CA . SER A 1 89 ? 6.635 -13.374 -20.230 1.00 91.69 89 SER A CA 1
ATOM 711 C C . SER A 1 89 ? 5.977 -14.714 -19.903 1.00 91.69 89 SER A C 1
ATOM 713 O O . SER A 1 89 ? 4.931 -14.730 -19.261 1.00 91.69 89 SER A O 1
ATOM 715 N N . LEU A 1 90 ? 6.612 -15.832 -20.270 1.00 91.44 90 LEU A N 1
ATOM 716 C CA . LEU A 1 90 ? 6.090 -17.174 -20.003 1.00 91.44 90 LEU A CA 1
ATOM 717 C C . LEU A 1 90 ? 6.053 -17.508 -18.503 1.00 91.44 90 LEU A C 1
ATOM 719 O O . LEU A 1 90 ? 5.150 -18.199 -18.034 1.00 91.44 90 LEU A O 1
ATOM 723 N N . GLN A 1 91 ? 7.039 -17.043 -17.735 1.00 91.38 91 GLN A N 1
ATOM 724 C CA . GLN A 1 91 ? 7.019 -17.184 -16.278 1.00 91.38 91 GLN A CA 1
ATOM 725 C C . GLN A 1 91 ? 5.889 -16.358 -15.661 1.00 91.38 91 GLN A C 1
ATOM 727 O O . GLN A 1 91 ? 5.168 -16.847 -14.790 1.00 91.38 91 GLN A O 1
ATOM 732 N N . MET A 1 92 ? 5.703 -15.134 -16.153 1.00 89.06 92 MET A N 1
ATOM 733 C CA . MET A 1 92 ? 4.641 -14.235 -15.728 1.00 89.06 92 MET A CA 1
ATOM 734 C C . MET A 1 92 ? 3.257 -14.840 -16.019 1.00 89.06 92 MET A C 1
ATOM 736 O O . MET A 1 92 ? 2.421 -14.869 -15.124 1.00 89.06 92 MET A O 1
ATOM 740 N N . ASP A 1 93 ? 3.042 -15.424 -17.206 1.00 88.12 93 ASP A N 1
ATOM 741 C CA . ASP A 1 93 ? 1.825 -16.184 -17.558 1.00 88.12 93 ASP A CA 1
ATOM 742 C C . ASP A 1 93 ? 1.449 -17.219 -16.490 1.00 88.12 93 ASP A C 1
ATOM 744 O O . ASP A 1 93 ? 0.295 -17.316 -16.079 1.00 88.12 93 ASP A O 1
ATOM 748 N N . ARG A 1 94 ? 2.438 -17.980 -16.011 1.00 89.62 94 ARG A N 1
ATOM 749 C CA . ARG A 1 94 ? 2.228 -19.040 -15.017 1.00 89.62 94 ARG A CA 1
ATOM 750 C C . ARG A 1 94 ? 1.938 -18.490 -13.624 1.00 89.62 94 ARG A C 1
ATOM 752 O O . ARG A 1 94 ? 1.146 -19.080 -12.901 1.00 89.62 94 ARG A O 1
ATOM 759 N N . LYS A 1 95 ? 2.593 -17.390 -13.242 1.00 88.44 95 LYS A N 1
ATOM 760 C CA . LYS A 1 95 ? 2.480 -16.802 -11.898 1.00 88.44 95 LYS A CA 1
ATOM 761 C C . LYS A 1 95 ? 1.214 -15.967 -11.725 1.00 88.44 95 LYS A C 1
ATOM 763 O O . LYS A 1 95 ? 0.603 -16.023 -10.667 1.00 88.44 95 LYS A O 1
ATOM 768 N N . ILE A 1 96 ? 0.815 -15.208 -12.747 1.00 88.94 96 ILE A N 1
ATOM 769 C CA . ILE A 1 96 ? -0.298 -14.249 -12.656 1.00 88.94 96 ILE A CA 1
ATOM 770 C C . ILE A 1 96 ? -1.465 -14.551 -13.600 1.00 88.94 96 ILE A C 1
ATOM 772 O O . ILE A 1 96 ? -2.333 -13.702 -13.778 1.00 88.94 96 ILE A O 1
ATOM 776 N N . GLY A 1 97 ? -1.522 -15.744 -14.198 1.00 84.38 97 GLY A N 1
ATOM 777 C CA . GLY A 1 97 ? -2.581 -16.113 -15.146 1.00 84.38 97 GLY A CA 1
ATOM 778 C C . GLY A 1 97 ? -4.003 -16.018 -14.576 1.00 84.38 97 GLY A C 1
ATOM 779 O O . GLY A 1 97 ? -4.921 -15.649 -15.300 1.00 84.38 97 GLY A O 1
ATOM 780 N N . ASN A 1 98 ? -4.170 -16.267 -13.273 1.00 89.69 98 ASN A N 1
ATOM 781 C CA . ASN A 1 98 ? -5.462 -16.200 -12.574 1.00 89.69 98 ASN A CA 1
ATOM 782 C C . ASN A 1 98 ? -5.668 -14.884 -11.799 1.00 89.69 98 ASN A C 1
ATOM 784 O O . ASN A 1 98 ? -6.535 -14.803 -10.926 1.00 89.69 98 ASN A O 1
ATOM 788 N N . LEU A 1 99 ? -4.844 -13.868 -12.062 1.00 92.50 99 LEU A N 1
ATOM 789 C CA . LEU A 1 99 ? -4.914 -12.589 -11.367 1.00 92.50 99 LEU A CA 1
ATOM 790 C C . LEU A 1 99 ? -6.086 -11.749 -11.877 1.00 92.50 99 LEU A C 1
ATOM 792 O O . LEU A 1 99 ? -6.157 -11.408 -13.056 1.00 92.50 99 LEU A O 1
ATOM 796 N N . ASN A 1 100 ? -6.962 -11.332 -10.970 1.00 89.44 100 ASN A N 1
ATOM 797 C CA . ASN A 1 100 ? -8.037 -10.402 -11.275 1.00 89.44 100 ASN A CA 1
ATOM 798 C C . ASN A 1 100 ? -7.579 -8.952 -11.061 1.00 89.44 100 ASN A C 1
ATOM 800 O O . ASN A 1 100 ? -7.497 -8.456 -9.934 1.00 89.44 100 ASN A O 1
ATOM 804 N N . ARG A 1 101 ? -7.316 -8.251 -12.166 1.00 86.50 101 ARG A N 1
ATOM 805 C CA . ARG A 1 101 ? -6.949 -6.828 -12.194 1.00 86.50 101 ARG A CA 1
ATOM 806 C C . ARG A 1 101 ? -8.194 -5.936 -12.250 1.00 86.50 101 ARG A C 1
ATOM 808 O O . ARG A 1 101 ? -8.409 -5.202 -13.210 1.00 86.50 101 ARG A O 1
ATOM 815 N N . THR A 1 102 ? -9.050 -6.018 -11.235 1.00 81.25 102 THR A N 1
ATOM 816 C CA . THR A 1 102 ? -10.215 -5.127 -11.129 1.00 81.25 102 THR A CA 1
ATOM 817 C C . THR A 1 102 ? -9.782 -3.698 -10.789 1.00 81.25 102 THR A C 1
ATOM 819 O O . THR A 1 102 ? -8.935 -3.483 -9.924 1.00 81.25 102 THR A O 1
ATOM 822 N N . SER A 1 103 ? -10.392 -2.706 -11.442 1.00 76.44 103 SER A N 1
ATOM 823 C CA . SER A 1 103 ? -10.250 -1.287 -11.084 1.00 76.44 103 SER A CA 1
ATOM 824 C C . SER A 1 103 ? -11.191 -0.860 -9.955 1.00 76.44 103 SER A C 1
ATOM 826 O O . SER A 1 103 ? -11.023 0.222 -9.395 1.00 76.44 103 SER A O 1
ATOM 828 N N . LEU A 1 104 ? -12.170 -1.705 -9.612 1.00 87.69 104 LEU A N 1
ATOM 829 C CA . LEU A 1 104 ? -13.084 -1.497 -8.496 1.00 87.69 104 LEU A CA 1
ATOM 830 C C . LEU A 1 104 ? -12.632 -2.357 -7.302 1.00 87.69 104 LEU A C 1
ATOM 832 O O . LEU A 1 104 ? -12.889 -3.570 -7.310 1.00 87.69 104 LEU A O 1
ATOM 836 N N . PRO A 1 105 ? -11.954 -1.773 -6.297 1.00 88.56 105 PRO A N 1
ATOM 837 C CA . PRO A 1 105 ? -11.509 -2.510 -5.122 1.00 88.56 105 PRO A CA 1
ATOM 838 C C . PRO A 1 105 ? -12.701 -2.940 -4.266 1.00 88.56 105 PRO A C 1
ATOM 840 O O . PRO A 1 105 ? -13.684 -2.212 -4.118 1.00 88.56 105 PRO A O 1
ATOM 843 N N . ARG A 1 106 ? -12.596 -4.126 -3.666 1.00 88.25 106 ARG A N 1
ATOM 844 C CA . ARG A 1 106 ? -13.585 -4.661 -2.721 1.00 88.25 106 ARG A CA 1
ATOM 845 C C . ARG A 1 106 ? -13.003 -4.661 -1.314 1.00 88.25 106 ARG A C 1
ATOM 847 O O . ARG A 1 106 ? -11.794 -4.799 -1.148 1.00 88.25 106 ARG A O 1
ATOM 854 N N . LEU A 1 107 ? -13.865 -4.518 -0.310 1.00 91.31 107 LEU A N 1
ATOM 855 C CA . LEU A 1 107 ? -13.457 -4.719 1.079 1.00 91.31 107 LEU A CA 1
ATOM 856 C C . LEU A 1 107 ? -13.045 -6.187 1.287 1.00 91.31 107 LEU A C 1
ATOM 858 O O . LEU A 1 107 ? -13.723 -7.070 0.750 1.00 91.31 107 LEU A O 1
ATOM 862 N N . PRO A 1 108 ? -11.970 -6.458 2.050 1.00 92.50 108 PRO A N 1
ATOM 863 C CA . PRO A 1 108 ? -11.564 -7.820 2.362 1.00 92.50 108 PRO A CA 1
ATOM 864 C C . PRO A 1 108 ? -12.681 -8.524 3.150 1.00 92.50 108 PRO A C 1
ATOM 866 O O . PRO A 1 108 ? -13.113 -8.004 4.184 1.00 92.50 108 PRO A O 1
ATOM 869 N N . PRO A 1 109 ? -13.169 -9.691 2.694 1.00 92.12 109 PRO A N 1
ATOM 870 C CA . PRO A 1 109 ? -14.125 -10.475 3.461 1.00 92.12 109 PRO A CA 1
ATOM 871 C C . PRO A 1 109 ? -13.517 -10.909 4.797 1.00 92.12 109 PRO A C 1
ATOM 873 O O . PRO A 1 109 ? -12.323 -11.202 4.888 1.00 92.12 109 PRO A O 1
ATOM 876 N N . ALA A 1 110 ? -14.341 -10.966 5.842 1.00 87.75 110 ALA A N 1
ATOM 877 C CA . ALA A 1 110 ? -13.889 -11.450 7.139 1.00 87.75 110 ALA A CA 1
ATOM 878 C C . ALA A 1 110 ? -13.490 -12.942 7.055 1.00 87.75 110 ALA A C 1
ATOM 880 O O . ALA A 1 110 ? -14.123 -13.701 6.315 1.00 87.75 110 ALA A O 1
ATOM 881 N N . PRO A 1 111 ? -12.474 -13.396 7.812 1.00 88.56 111 PRO A N 1
ATOM 882 C CA . PRO A 1 111 ? -12.079 -14.802 7.822 1.00 88.56 111 PRO A CA 1
ATOM 883 C C . PRO A 1 111 ? -13.259 -15.729 8.141 1.00 88.56 111 PRO A C 1
ATOM 885 O O . PRO A 1 111 ? -14.004 -15.485 9.089 1.00 88.56 111 PRO A O 1
ATOM 888 N N . GLY A 1 112 ? -13.432 -16.786 7.344 1.00 89.12 112 GLY A N 1
ATOM 889 C CA . GLY A 1 112 ? -14.538 -17.743 7.482 1.00 89.12 112 GLY A CA 1
ATOM 890 C C . GLY A 1 112 ? -15.849 -17.327 6.806 1.00 89.12 112 GLY A C 1
ATOM 891 O O . GLY A 1 112 ? -16.785 -18.121 6.780 1.00 89.12 112 GLY A O 1
ATOM 892 N N . PHE A 1 113 ? -15.926 -16.127 6.226 1.00 91.12 113 PHE A N 1
ATOM 893 C CA . PHE A 1 113 ? -17.075 -15.696 5.429 1.00 91.12 113 PHE A CA 1
ATOM 894 C C . PHE A 1 113 ? -16.875 -16.006 3.940 1.00 91.12 113 PHE A C 1
ATOM 896 O O . PHE A 1 113 ? -15.753 -16.199 3.464 1.00 9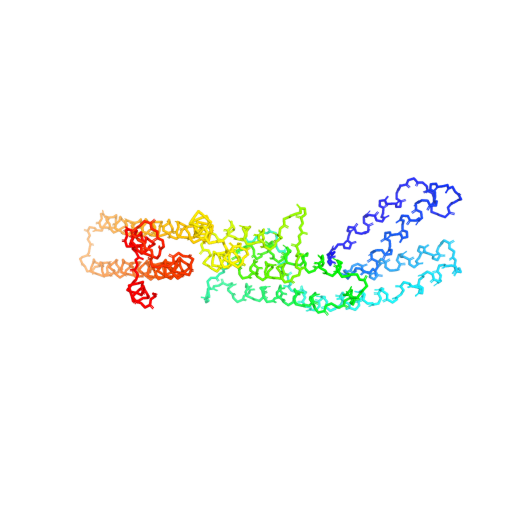1.12 113 PHE A O 1
ATOM 903 N N . ALA A 1 114 ? -17.980 -16.040 3.191 1.00 93.06 114 ALA A N 1
ATOM 904 C CA . ALA A 1 114 ? -17.964 -16.296 1.754 1.00 93.06 114 ALA A CA 1
ATOM 905 C C . ALA A 1 114 ? -17.035 -15.314 1.013 1.00 93.06 114 ALA A C 1
ATOM 907 O O . ALA A 1 114 ? -17.093 -14.102 1.237 1.00 93.06 114 ALA A O 1
ATOM 908 N N . GLY A 1 115 ? -16.187 -15.835 0.123 1.00 92.44 115 GLY A N 1
ATOM 909 C CA . GLY A 1 115 ? -15.223 -15.046 -0.645 1.00 92.44 115 GLY A CA 1
ATOM 910 C C . GLY A 1 115 ? -13.875 -14.807 0.046 1.00 92.44 115 GLY A C 1
ATOM 911 O O . GLY A 1 115 ? -12.982 -14.240 -0.582 1.00 92.44 115 GLY A O 1
ATOM 912 N N . ALA A 1 116 ? -13.704 -15.179 1.323 1.00 93.94 116 ALA A N 1
ATOM 913 C CA . ALA A 1 116 ? -12.462 -14.917 2.059 1.00 93.94 116 ALA A CA 1
ATOM 914 C C . ALA A 1 116 ? -11.267 -15.700 1.494 1.00 93.94 116 ALA A C 1
ATOM 916 O O . ALA A 1 116 ? -10.181 -15.138 1.342 1.00 93.94 116 ALA A O 1
ATOM 917 N N . THR A 1 117 ? -11.466 -16.975 1.151 1.00 94.88 117 THR A N 1
ATOM 918 C CA . THR A 1 117 ? -10.419 -17.832 0.578 1.00 94.88 117 THR A CA 1
ATOM 919 C C . THR A 1 117 ? -9.982 -17.308 -0.785 1.00 94.88 117 THR A C 1
ATOM 921 O O . THR A 1 117 ? -8.799 -17.062 -1.000 1.00 94.88 117 THR A O 1
ATOM 924 N N . GLU A 1 118 ? -10.942 -17.037 -1.667 1.00 93.50 118 GLU A N 1
ATOM 925 C CA . GLU A 1 118 ? -10.704 -16.533 -3.018 1.00 93.50 118 GLU A CA 1
ATOM 926 C C . GLU A 1 118 ? -10.031 -15.153 -2.986 1.00 93.50 118 GLU A C 1
ATOM 928 O O . GLU A 1 118 ? -9.126 -14.871 -3.771 1.00 93.50 118 GLU A O 1
ATOM 933 N N . TYR A 1 119 ? -10.428 -14.286 -2.046 1.00 94.50 119 TYR A N 1
ATOM 934 C CA . TYR A 1 119 ? -9.768 -12.998 -1.841 1.00 94.50 119 TYR A CA 1
ATOM 935 C C . TYR A 1 119 ? -8.301 -13.181 -1.428 1.00 94.50 119 TYR A C 1
ATOM 937 O O . TYR A 1 119 ? -7.416 -12.534 -1.988 1.00 94.50 119 TYR A O 1
ATOM 945 N N . MET A 1 120 ? -8.019 -14.084 -0.484 1.00 95.38 120 MET A N 1
ATOM 946 C CA . MET A 1 120 ? -6.651 -14.350 -0.031 1.00 95.38 120 MET A CA 1
ATOM 947 C C . MET A 1 120 ? -5.782 -15.008 -1.106 1.00 95.38 120 MET A C 1
ATOM 949 O O . MET A 1 120 ? -4.593 -14.700 -1.197 1.00 95.38 120 MET A O 1
ATOM 953 N N . GLU A 1 121 ? -6.353 -15.853 -1.963 1.00 94.94 121 GLU A N 1
ATOM 954 C CA . GLU A 1 121 ? -5.665 -16.369 -3.151 1.00 94.94 121 GLU A CA 1
ATOM 955 C C . GLU A 1 121 ? -5.218 -15.226 -4.071 1.00 94.94 121 GLU A C 1
ATOM 957 O O . GLU A 1 121 ? -4.057 -15.188 -4.481 1.00 94.94 121 GLU A O 1
ATOM 962 N N . GLN A 1 122 ? -6.084 -14.239 -4.324 1.00 95.38 122 GLN A N 1
ATOM 963 C CA . GLN A 1 122 ? -5.723 -13.054 -5.111 1.00 95.38 122 GLN A CA 1
ATOM 964 C C . GLN A 1 122 ? -4.628 -12.219 -4.435 1.00 95.38 122 GLN A C 1
ATOM 966 O O . GLN A 1 122 ? -3.681 -11.799 -5.103 1.00 95.38 122 GLN A O 1
ATOM 971 N N . VAL A 1 123 ? -4.701 -12.018 -3.112 1.00 96.19 123 VAL A N 1
ATOM 972 C CA . VAL A 1 123 ? -3.631 -11.352 -2.344 1.00 96.19 123 VAL A CA 1
ATOM 973 C C . VAL A 1 123 ? -2.297 -12.081 -2.526 1.00 96.19 123 VAL A C 1
ATOM 975 O O . VAL A 1 123 ? -1.272 -11.442 -2.771 1.00 96.19 123 VAL A O 1
ATOM 978 N N . ASN A 1 124 ? -2.302 -13.413 -2.460 1.00 96.38 124 ASN A N 1
ATOM 979 C CA . ASN A 1 124 ? -1.098 -14.222 -2.623 1.00 96.38 124 ASN A CA 1
ATOM 980 C C . ASN A 1 124 ? -0.516 -14.119 -4.037 1.00 96.38 124 ASN A C 1
ATOM 982 O O . ASN A 1 124 ? 0.701 -14.005 -4.170 1.00 96.38 124 ASN A O 1
ATOM 986 N N . ILE A 1 125 ? -1.347 -14.094 -5.084 1.00 96.50 125 ILE A N 1
ATOM 987 C CA . ILE A 1 125 ? -0.873 -13.906 -6.465 1.00 96.50 125 ILE A CA 1
ATOM 988 C C . ILE A 1 125 ? -0.196 -12.535 -6.627 1.00 96.50 125 ILE A C 1
ATOM 990 O O . ILE A 1 125 ? 0.884 -12.450 -7.216 1.00 96.50 125 ILE A O 1
ATOM 994 N N . TRP A 1 126 ? -0.766 -11.464 -6.058 1.00 96.88 126 TRP A N 1
ATOM 995 C CA . TRP A 1 126 ? -0.134 -10.137 -6.065 1.00 96.88 126 TRP A CA 1
ATOM 996 C C . TRP A 1 126 ? 1.224 -10.136 -5.356 1.00 96.88 126 TRP A C 1
ATOM 998 O O . TRP A 1 126 ? 2.203 -9.645 -5.919 1.00 96.88 126 TRP A O 1
ATOM 1008 N N . LYS A 1 127 ? 1.310 -10.730 -4.157 1.00 97.12 127 LYS A N 1
ATOM 1009 C CA . LYS A 1 127 ? 2.575 -10.861 -3.412 1.00 97.12 127 LYS A CA 1
ATOM 1010 C C . LYS A 1 127 ? 3.617 -11.663 -4.198 1.00 97.12 127 LYS A C 1
ATOM 1012 O O . LYS A 1 127 ? 4.773 -11.256 -4.271 1.00 97.12 127 LYS A O 1
ATOM 1017 N N . GLN A 1 128 ? 3.212 -12.760 -4.839 1.00 96.31 128 GLN A N 1
ATOM 1018 C CA . GLN A 1 128 ? 4.097 -13.566 -5.684 1.00 96.31 128 GLN A CA 1
ATOM 1019 C C . GLN A 1 128 ? 4.611 -12.792 -6.899 1.00 96.31 128 GLN A C 1
ATOM 1021 O O . GLN A 1 128 ? 5.771 -12.956 -7.270 1.00 96.31 128 GLN A O 1
ATOM 1026 N N . TRP A 1 129 ? 3.781 -11.946 -7.518 1.00 95.62 129 TRP A N 1
ATOM 1027 C CA . TRP A 1 129 ? 4.227 -11.107 -8.629 1.00 95.62 129 TRP A CA 1
ATOM 1028 C C . TRP A 1 129 ? 5.241 -10.058 -8.168 1.00 95.62 129 TRP A C 1
ATOM 1030 O O . TRP A 1 129 ? 6.295 -9.919 -8.782 1.00 95.62 129 TRP A O 1
ATOM 1040 N N . ILE A 1 130 ? 4.971 -9.368 -7.060 1.00 97.12 130 ILE A N 1
ATOM 1041 C CA . ILE A 1 130 ? 5.911 -8.398 -6.481 1.00 97.12 130 ILE A CA 1
ATOM 1042 C C . ILE A 1 130 ? 7.248 -9.073 -6.172 1.00 97.12 130 ILE A C 1
ATOM 1044 O O . ILE A 1 130 ? 8.294 -8.567 -6.574 1.00 97.12 130 ILE A O 1
ATOM 1048 N N . GLN A 1 131 ? 7.214 -10.232 -5.512 1.00 97.12 131 GLN A N 1
ATOM 1049 C CA . GLN A 1 131 ? 8.422 -10.985 -5.194 1.00 97.12 131 GLN A CA 1
ATOM 1050 C C . GLN A 1 131 ? 9.177 -11.409 -6.457 1.00 97.12 131 GLN A C 1
ATOM 1052 O O . GLN A 1 131 ? 10.392 -11.264 -6.520 1.00 97.12 131 GLN A O 1
ATOM 1057 N N 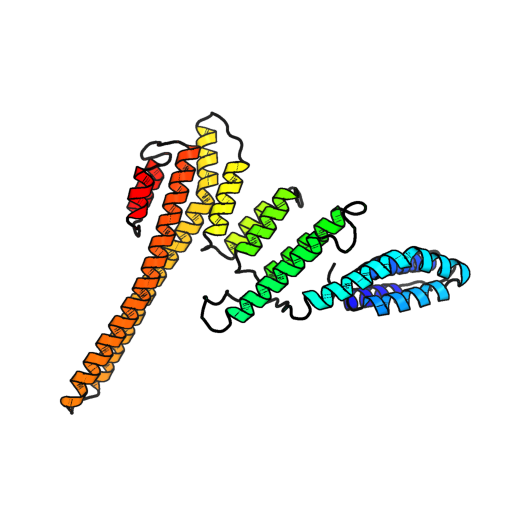. TRP A 1 132 ? 8.463 -11.859 -7.489 1.00 95.81 132 TRP A N 1
ATOM 1058 C CA . TRP A 1 132 ? 9.077 -12.211 -8.765 1.00 95.81 132 TRP A CA 1
ATOM 1059 C C . TRP A 1 132 ? 9.733 -11.014 -9.459 1.00 95.81 132 TRP A C 1
ATOM 1061 O O . TRP A 1 132 ? 10.799 -11.178 -10.028 1.00 95.81 132 TRP A O 1
ATOM 1071 N N . GLU A 1 133 ? 9.165 -9.805 -9.406 1.00 95.62 133 GLU A N 1
ATOM 1072 C CA . GLU A 1 133 ? 9.864 -8.622 -9.940 1.00 95.62 133 GLU A CA 1
ATOM 1073 C C . GLU A 1 133 ? 11.101 -8.258 -9.103 1.00 95.62 133 GLU A C 1
ATOM 1075 O O . GLU A 1 133 ? 12.094 -7.808 -9.667 1.00 95.62 133 GLU A O 1
ATOM 1080 N N . LYS A 1 134 ? 11.068 -8.468 -7.775 1.00 96.19 134 LYS A N 1
ATOM 1081 C CA . LYS A 1 134 ? 12.226 -8.255 -6.883 1.00 96.19 134 LYS A CA 1
ATOM 1082 C C . LYS A 1 134 ? 13.372 -9.244 -7.147 1.00 96.19 134 LYS A C 1
ATOM 1084 O O . LYS A 1 134 ? 14.519 -8.897 -6.895 1.00 96.19 134 LYS A O 1
ATOM 1089 N N . GLU A 1 135 ? 13.079 -10.440 -7.663 1.00 96.38 135 GLU A N 1
ATOM 1090 C CA . GLU A 1 135 ? 14.073 -11.448 -8.084 1.00 96.38 135 GLU A CA 1
ATOM 1091 C C . GLU A 1 135 ? 14.831 -11.063 -9.369 1.00 96.38 135 GLU A C 1
ATOM 1093 O O . GLU A 1 135 ? 15.732 -11.787 -9.782 1.00 96.38 135 GLU A O 1
ATOM 1098 N N . ASP A 1 136 ? 14.471 -9.940 -9.997 1.00 94.94 136 ASP A N 1
ATOM 1099 C CA . ASP A 1 136 ? 15.092 -9.410 -11.212 1.00 94.94 136 ASP A CA 1
ATOM 1100 C C . ASP A 1 136 ? 15.207 -10.434 -12.369 1.00 94.94 136 ASP A C 1
ATOM 1102 O O . ASP A 1 136 ? 16.289 -10.728 -12.883 1.00 94.94 136 ASP A O 1
ATOM 1106 N N . PRO A 1 137 ? 14.074 -10.971 -12.859 1.00 92.94 137 PRO A N 1
ATOM 1107 C CA . PRO A 1 137 ? 14.038 -11.986 -13.916 1.00 92.94 137 PRO A CA 1
ATOM 1108 C C . PRO A 1 137 ? 14.546 -11.467 -15.268 1.00 92.94 137 PRO A C 1
ATOM 1110 O O . PRO A 1 137 ? 14.728 -12.247 -16.205 1.00 92.94 137 PRO A O 1
ATOM 1113 N N . LEU A 1 138 ? 14.713 -10.149 -15.393 1.00 91.81 138 LEU A N 1
ATOM 1114 C CA . LEU A 1 138 ? 15.237 -9.478 -16.575 1.00 91.81 138 LEU A CA 1
ATOM 1115 C C . LEU A 1 138 ? 16.720 -9.115 -16.451 1.00 91.81 138 LEU A C 1
ATOM 1117 O O . LEU A 1 138 ? 17.275 -8.652 -17.445 1.00 91.81 138 LEU A O 1
ATOM 1121 N N . VAL A 1 139 ? 17.347 -9.369 -15.296 1.00 93.12 139 VAL A N 1
ATOM 1122 C CA . VAL A 1 139 ? 18.763 -9.083 -15.021 1.00 93.12 139 VAL A CA 1
ATOM 1123 C C . VAL A 1 139 ? 19.089 -7.611 -15.306 1.00 93.12 139 VAL A C 1
ATOM 1125 O O . VAL A 1 139 ? 19.976 -7.278 -16.085 1.00 93.12 139 VAL A O 1
ATOM 1128 N N . LEU A 1 140 ? 18.288 -6.716 -14.733 1.00 92.88 140 LEU A N 1
ATOM 1129 C CA . LEU A 1 140 ? 18.383 -5.267 -14.895 1.00 92.88 140 LEU A CA 1
ATOM 1130 C C . LEU A 1 140 ? 19.177 -4.593 -13.776 1.00 92.88 140 LEU A C 1
ATOM 1132 O O . LEU A 1 140 ? 19.510 -3.423 -13.921 1.00 92.88 140 LEU A O 1
ATOM 1136 N N . ALA A 1 141 ? 19.445 -5.267 -12.657 1.00 93.31 141 ALA A N 1
ATOM 1137 C CA . ALA A 1 141 ? 20.049 -4.650 -11.478 1.00 93.31 141 ALA A CA 1
ATOM 1138 C C . ALA A 1 141 ? 21.405 -3.987 -11.772 1.00 93.31 141 ALA A C 1
ATOM 1140 O O . ALA A 1 141 ? 21.658 -2.888 -11.277 1.00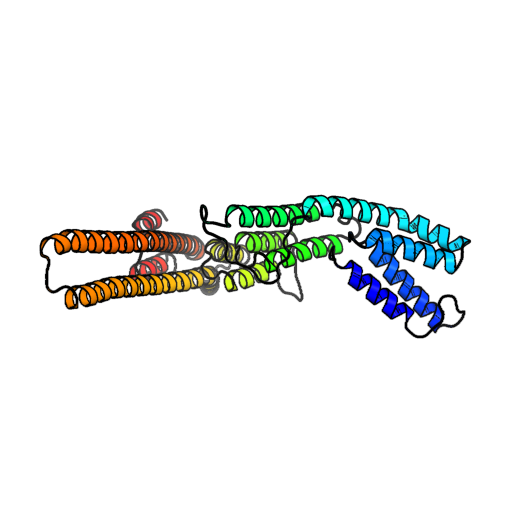 93.31 141 ALA A O 1
ATOM 1141 N N . ASP A 1 142 ? 22.233 -4.622 -12.603 1.00 92.75 142 ASP A N 1
ATOM 1142 C CA . ASP A 1 142 ? 23.584 -4.142 -12.908 1.00 92.75 142 ASP A CA 1
ATOM 1143 C C . ASP A 1 142 ? 23.586 -3.045 -13.988 1.00 92.75 142 ASP A C 1
ATOM 1145 O O . ASP A 1 142 ? 24.287 -2.041 -13.855 1.00 92.75 142 ASP A O 1
ATOM 1149 N N . ASP A 1 143 ? 22.776 -3.207 -15.039 1.00 92.12 143 ASP A N 1
ATOM 1150 C CA . ASP A 1 143 ? 22.799 -2.332 -16.221 1.00 92.12 143 ASP A CA 1
ATOM 1151 C C . ASP A 1 143 ? 21.756 -1.200 -16.166 1.00 92.12 143 ASP A C 1
ATOM 1153 O O . ASP A 1 143 ? 22.003 -0.076 -16.611 1.00 92.12 143 ASP A O 1
ATOM 1157 N N . GLU A 1 144 ? 20.564 -1.480 -15.634 1.00 93.25 144 GLU A N 1
ATOM 1158 C CA . GLU A 1 144 ? 19.400 -0.587 -15.642 1.00 93.25 144 GLU A CA 1
ATOM 1159 C C . GLU A 1 144 ? 18.650 -0.583 -14.282 1.00 93.25 144 GLU A C 1
ATOM 1161 O O . GLU A 1 144 ? 17.428 -0.796 -14.239 1.00 93.25 144 GLU A O 1
ATOM 1166 N N . PRO A 1 145 ? 19.322 -0.286 -13.147 1.00 94.62 145 PRO A N 1
ATOM 1167 C CA . PRO A 1 145 ? 18.734 -0.393 -11.803 1.00 94.62 145 PRO A CA 1
ATOM 1168 C C . PRO A 1 145 ? 17.485 0.477 -11.607 1.00 94.62 145 PRO A C 1
ATOM 1170 O O . PRO A 1 145 ? 16.539 0.099 -10.913 1.00 94.62 145 PRO A O 1
ATOM 1173 N N . GLU A 1 146 ? 17.434 1.644 -12.252 1.00 94.06 146 GLU A N 1
ATOM 1174 C CA . GLU A 1 146 ? 16.263 2.523 -12.201 1.00 94.06 146 GLU A CA 1
ATOM 1175 C C . GLU A 1 146 ? 15.056 1.933 -12.941 1.00 94.06 146 GLU A C 1
ATOM 1177 O O . GLU A 1 146 ? 13.912 2.138 -12.529 1.00 94.06 146 GLU A O 1
ATOM 1182 N N . VAL A 1 147 ? 15.281 1.142 -13.995 1.00 92.88 147 VAL A N 1
ATOM 1183 C CA . VAL A 1 147 ? 14.202 0.430 -14.689 1.00 92.88 147 VAL A CA 1
ATOM 1184 C C . VAL A 1 147 ? 13.655 -0.680 -13.798 1.00 92.88 147 VAL A C 1
ATOM 1186 O O . VAL A 1 147 ? 12.433 -0.802 -13.686 1.00 92.88 147 VAL A O 1
ATOM 1189 N N . LEU A 1 148 ? 14.518 -1.429 -13.104 1.00 95.38 148 LEU A N 1
ATOM 1190 C CA . LEU A 1 148 ? 14.096 -2.437 -12.126 1.00 95.38 148 LEU A CA 1
ATOM 1191 C C . LEU A 1 148 ? 13.214 -1.819 -11.029 1.00 95.38 148 LEU A C 1
ATOM 1193 O O . LEU A 1 148 ? 12.086 -2.268 -10.808 1.00 95.38 148 LEU A O 1
ATOM 1197 N N . LYS A 1 149 ? 13.665 -0.717 -10.415 1.00 96.19 149 LYS A N 1
ATOM 1198 C CA . LYS A 1 149 ? 12.881 0.016 -9.406 1.00 96.19 149 LYS A CA 1
ATOM 1199 C C . LYS A 1 149 ? 11.526 0.471 -9.951 1.00 96.19 149 LYS A C 1
ATOM 1201 O O . LYS A 1 149 ? 10.501 0.306 -9.290 1.00 96.19 149 LYS A O 1
ATOM 1206 N N . GLN A 1 150 ? 11.487 1.012 -11.171 1.00 95.06 150 GLN A N 1
ATOM 1207 C CA . GLN A 1 150 ? 10.236 1.426 -11.816 1.00 95.06 150 GLN A CA 1
ATOM 1208 C C . GLN A 1 150 ? 9.280 0.254 -12.063 1.00 95.06 150 GLN A C 1
ATOM 1210 O O . GLN A 1 150 ? 8.064 0.438 -11.963 1.00 95.06 150 GLN A O 1
ATOM 1215 N N . ARG A 1 151 ? 9.796 -0.938 -12.385 1.00 95.12 151 ARG A N 1
ATOM 1216 C CA . ARG A 1 151 ? 8.982 -2.149 -12.549 1.00 95.12 151 ARG A CA 1
ATOM 1217 C C . ARG A 1 151 ? 8.367 -2.592 -11.227 1.00 95.12 151 ARG A C 1
ATOM 1219 O O . ARG A 1 151 ? 7.152 -2.762 -11.174 1.00 95.12 151 ARG A O 1
ATOM 1226 N N . ILE A 1 152 ? 9.162 -2.686 -10.165 1.00 97.06 152 ILE A N 1
ATOM 1227 C CA . ILE A 1 152 ? 8.674 -3.082 -8.836 1.00 97.06 152 ILE A CA 1
ATOM 1228 C C . ILE A 1 152 ? 7.616 -2.084 -8.337 1.00 97.06 152 ILE A C 1
ATOM 1230 O O . ILE A 1 152 ? 6.506 -2.475 -7.974 1.00 97.06 152 ILE A O 1
ATOM 1234 N N . LEU A 1 153 ? 7.891 -0.777 -8.441 1.00 96.81 153 LEU A N 1
ATOM 1235 C CA . LEU A 1 153 ? 6.923 0.279 -8.110 1.00 96.81 153 LEU A CA 1
ATOM 1236 C C . LEU A 1 153 ? 5.638 0.200 -8.927 1.00 96.81 153 LEU A C 1
ATOM 1238 O O . LEU A 1 153 ? 4.560 0.520 -8.423 1.00 96.81 153 LEU A O 1
ATOM 1242 N N . TYR A 1 154 ? 5.748 -0.151 -10.207 1.00 95.44 154 TYR A N 1
ATOM 1243 C CA . TYR A 1 154 ? 4.586 -0.312 -11.064 1.00 95.44 154 TYR A CA 1
ATOM 1244 C C . TYR A 1 154 ? 3.680 -1.426 -10.534 1.00 95.44 154 TYR A C 1
ATOM 1246 O O . TYR A 1 154 ? 2.479 -1.198 -10.397 1.00 95.44 154 TYR A O 1
ATOM 1254 N N . VAL A 1 155 ? 4.243 -2.580 -10.166 1.00 95.88 155 VAL A N 1
ATOM 1255 C CA . VAL A 1 155 ? 3.457 -3.702 -9.636 1.00 95.88 155 VAL A CA 1
ATOM 1256 C C . VAL A 1 155 ? 2.841 -3.371 -8.283 1.00 95.88 155 VAL A C 1
ATOM 1258 O O . VAL A 1 155 ? 1.657 -3.641 -8.100 1.00 95.88 155 VAL A O 1
ATOM 1261 N N . TYR A 1 156 ? 3.561 -2.687 -7.388 1.00 97.81 156 TYR A N 1
ATOM 1262 C CA . TYR A 1 156 ? 2.967 -2.174 -6.149 1.00 97.81 156 TYR A CA 1
ATOM 1263 C C . TYR A 1 156 ? 1.747 -1.291 -6.417 1.00 97.81 156 TYR A C 1
ATOM 1265 O O . TYR A 1 156 ? 0.683 -1.496 -5.838 1.00 97.81 156 TYR A O 1
ATOM 1273 N N . LYS A 1 157 ? 1.856 -0.339 -7.348 1.00 95.88 157 LYS A N 1
ATOM 1274 C CA . LYS A 1 157 ? 0.732 0.538 -7.705 1.00 95.88 157 LYS A CA 1
ATOM 1275 C C . LYS A 1 157 ? -0.443 -0.237 -8.297 1.00 95.88 157 LYS A C 1
ATOM 1277 O O . LYS A 1 157 ? -1.579 0.073 -7.962 1.00 95.88 157 LYS A O 1
ATOM 1282 N N . GLN A 1 158 ? -0.184 -1.236 -9.141 1.00 94.81 158 GLN A N 1
ATOM 1283 C CA . GLN A 1 158 ? -1.234 -2.104 -9.682 1.00 94.81 158 GLN A CA 1
ATOM 1284 C C . GLN A 1 158 ? -1.917 -2.919 -8.576 1.00 94.81 158 GLN A C 1
ATOM 1286 O O . GLN A 1 158 ? -3.145 -2.934 -8.501 1.00 94.81 158 GLN A O 1
ATOM 1291 N N . ALA A 1 159 ? -1.139 -3.519 -7.671 1.00 95.81 159 ALA A N 1
ATOM 1292 C CA . ALA A 1 159 ? -1.667 -4.269 -6.538 1.00 95.81 159 ALA A CA 1
ATOM 1293 C C . ALA A 1 159 ? -2.564 -3.388 -5.664 1.00 95.81 159 ALA A C 1
ATOM 1295 O O . ALA A 1 159 ? -3.655 -3.799 -5.292 1.00 95.81 159 ALA A O 1
ATOM 1296 N N . LEU A 1 160 ? -2.155 -2.146 -5.401 1.00 96.25 160 LEU A N 1
ATOM 1297 C CA . LEU A 1 160 ? -2.894 -1.193 -4.571 1.00 96.25 160 LEU A CA 1
ATOM 1298 C C . LEU A 1 160 ? -4.168 -0.632 -5.219 1.00 96.25 160 LEU A C 1
ATOM 1300 O O . LEU A 1 160 ? -5.014 -0.092 -4.505 1.00 96.25 160 LEU A O 1
ATOM 1304 N N . MET A 1 161 ? -4.343 -0.773 -6.537 1.00 94.31 161 MET A N 1
ATOM 1305 C CA . MET A 1 161 ? -5.627 -0.491 -7.189 1.00 94.31 161 MET A CA 1
ATOM 1306 C C . MET A 1 161 ? -6.666 -1.565 -6.845 1.00 94.31 161 MET A C 1
ATOM 1308 O O . MET A 1 161 ? -7.797 -1.227 -6.505 1.00 94.31 161 MET A O 1
ATOM 1312 N N . ALA A 1 162 ? -6.275 -2.843 -6.875 1.00 93.44 162 ALA A N 1
ATOM 1313 C CA . ALA A 1 162 ? -7.163 -3.965 -6.561 1.00 93.44 162 ALA A CA 1
ATOM 1314 C C . ALA A 1 162 ? -7.314 -4.191 -5.044 1.00 93.44 162 ALA A C 1
ATOM 1316 O O . ALA A 1 162 ? -8.415 -4.412 -4.542 1.00 93.44 162 ALA A O 1
ATOM 1317 N N . LEU A 1 163 ? -6.208 -4.084 -4.306 1.00 95.56 163 LEU A N 1
ATOM 1318 C CA . LEU A 1 163 ? -6.077 -4.322 -2.866 1.00 95.56 163 LEU A CA 1
ATOM 1319 C C . LEU A 1 163 ? -6.043 -3.007 -2.072 1.00 95.56 163 LEU A C 1
ATOM 1321 O O . LEU A 1 163 ? -5.351 -2.890 -1.060 1.00 95.56 163 LEU A O 1
ATOM 1325 N N . ARG A 1 164 ? -6.795 -1.994 -2.526 1.00 96.00 164 ARG A N 1
ATOM 1326 C CA . ARG A 1 164 ? -6.838 -0.654 -1.907 1.00 96.00 164 ARG A CA 1
ATOM 1327 C C . ARG A 1 164 ? -7.132 -0.712 -0.407 1.00 96.00 164 ARG A C 1
ATOM 1329 O O . ARG A 1 164 ? -6.551 0.067 0.350 1.00 96.00 164 ARG A O 1
ATOM 1336 N N . PHE A 1 165 ? -7.976 -1.658 0.006 1.00 96.50 165 PHE A N 1
ATOM 1337 C CA . PHE A 1 165 ? -8.394 -1.856 1.394 1.00 96.50 165 PHE A CA 1
ATOM 1338 C C . PHE A 1 165 ? -7.598 -2.941 2.146 1.00 96.50 165 PHE A C 1
ATOM 1340 O O . PHE A 1 165 ? -8.087 -3.516 3.115 1.00 96.50 165 PHE A O 1
ATOM 1347 N N . TRP A 1 166 ? -6.387 -3.277 1.679 1.00 96.75 166 TRP A N 1
ATOM 1348 C CA . TRP A 1 166 ? -5.484 -4.229 2.336 1.00 96.75 166 TRP A CA 1
ATOM 1349 C C . TRP A 1 166 ? -4.261 -3.499 2.919 1.00 96.75 166 TRP A C 1
ATOM 1351 O O . TRP A 1 166 ? -3.294 -3.243 2.194 1.00 96.75 166 TRP A O 1
ATOM 1361 N N . PRO A 1 167 ? -4.266 -3.149 4.220 1.00 97.56 167 PRO A N 1
ATOM 1362 C CA . PRO A 1 167 ? -3.221 -2.323 4.828 1.00 97.56 167 PRO A CA 1
ATOM 1363 C C . PRO A 1 167 ? -1.795 -2.858 4.687 1.00 97.56 167 PRO A C 1
ATOM 1365 O O . PRO A 1 167 ? -0.863 -2.080 4.515 1.00 97.56 167 PRO A O 1
ATOM 1368 N N . GLU A 1 168 ? -1.611 -4.177 4.732 1.00 97.50 168 GLU A N 1
ATOM 1369 C CA . GLU A 1 168 ? -0.285 -4.800 4.644 1.00 97.50 168 GLU A CA 1
ATOM 1370 C C . GLU A 1 168 ? 0.412 -4.487 3.309 1.00 97.50 168 GLU A C 1
ATOM 1372 O O . GLU A 1 168 ? 1.616 -4.268 3.295 1.00 97.50 168 GLU A O 1
ATOM 1377 N N . MET A 1 169 ? -0.333 -4.390 2.199 1.00 98.12 169 MET A N 1
ATOM 1378 C CA . MET A 1 169 ? 0.252 -4.072 0.887 1.00 98.12 169 MET A CA 1
ATOM 1379 C C . MET A 1 169 ? 0.745 -2.620 0.821 1.00 98.12 169 MET A C 1
ATOM 1381 O O . MET A 1 169 ? 1.748 -2.334 0.173 1.00 98.12 169 MET A O 1
ATOM 1385 N N . TRP A 1 170 ? 0.063 -1.699 1.512 1.00 98.56 170 TRP A N 1
ATOM 1386 C CA . TRP A 1 170 ? 0.516 -0.311 1.647 1.00 98.56 170 TRP A CA 1
ATOM 1387 C C . TRP A 1 170 ? 1.811 -0.224 2.453 1.00 98.56 170 TRP A C 1
ATOM 1389 O O . TRP A 1 170 ? 2.708 0.527 2.077 1.00 98.56 170 TRP A O 1
ATOM 1399 N N . VAL A 1 171 ? 1.912 -1.001 3.536 1.00 98.50 171 VAL A N 1
ATOM 1400 C CA . VAL A 1 171 ? 3.126 -1.068 4.359 1.00 98.50 171 VAL A CA 1
ATOM 1401 C C . VAL A 1 171 ? 4.284 -1.682 3.582 1.00 98.50 171 VAL A C 1
ATOM 1403 O O . VAL A 1 171 ? 5.338 -1.064 3.545 1.00 98.50 171 VAL A O 1
ATOM 1406 N N . ASP A 1 172 ? 4.087 -2.816 2.906 1.00 98.50 172 ASP A N 1
ATOM 1407 C CA . ASP A 1 172 ? 5.144 -3.460 2.108 1.00 98.50 172 ASP A CA 1
ATOM 1408 C C . ASP A 1 172 ? 5.663 -2.526 0.998 1.00 98.50 172 ASP A C 1
ATOM 1410 O O . ASP A 1 172 ? 6.870 -2.368 0.819 1.00 98.50 172 ASP A O 1
ATOM 1414 N N . ALA A 1 173 ? 4.765 -1.812 0.305 1.00 98.56 173 ALA A N 1
ATOM 1415 C CA . ALA A 1 173 ? 5.159 -0.803 -0.681 1.00 98.56 173 ALA A CA 1
ATOM 1416 C C . ALA A 1 173 ? 5.968 0.346 -0.053 1.00 98.56 173 ALA A C 1
ATOM 1418 O O . ALA A 1 173 ? 6.963 0.794 -0.628 1.00 98.56 173 ALA A O 1
ATOM 1419 N N . ALA A 1 174 ? 5.547 0.832 1.119 1.00 98.31 174 ALA A N 1
ATOM 1420 C CA . ALA A 1 174 ? 6.233 1.908 1.823 1.00 98.31 174 ALA A CA 1
ATOM 1421 C C . ALA A 1 174 ? 7.618 1.484 2.333 1.00 98.31 174 ALA A C 1
ATOM 1423 O O . ALA A 1 174 ? 8.585 2.217 2.135 1.00 98.31 174 ALA A O 1
ATOM 1424 N N . GLU A 1 175 ? 7.723 0.302 2.943 1.00 98.06 175 GLU A N 1
ATOM 1425 C CA . GLU A 1 175 ? 8.976 -0.265 3.448 1.00 98.06 175 GLU A CA 1
ATOM 1426 C C . GLU A 1 175 ? 9.979 -0.465 2.316 1.00 98.06 175 GLU A C 1
ATOM 1428 O O . GLU A 1 175 ? 11.099 0.039 2.402 1.00 98.06 175 GLU A O 1
ATOM 1433 N N . TRP A 1 176 ? 9.546 -1.054 1.198 1.00 98.19 176 TRP A N 1
ATOM 1434 C CA . TRP A 1 176 ? 10.400 -1.191 0.022 1.00 98.19 176 TRP A CA 1
ATOM 1435 C C . TRP A 1 176 ? 10.886 0.171 -0.501 1.00 98.19 176 TRP A C 1
ATOM 1437 O O . TRP A 1 176 ? 12.053 0.316 -0.877 1.00 98.19 176 TRP A O 1
ATOM 1447 N N . CYS A 1 177 ? 10.027 1.198 -0.496 1.00 97.81 177 CYS A N 1
ATOM 1448 C CA . CYS A 1 177 ? 10.424 2.557 -0.863 1.00 97.81 177 CYS A CA 1
ATOM 1449 C C . CYS A 1 177 ? 11.475 3.151 0.085 1.00 97.81 177 CYS A C 1
ATOM 1451 O O . CYS A 1 177 ? 12.398 3.811 -0.397 1.00 97.81 177 CYS A O 1
ATOM 1453 N N . PHE A 1 178 ? 11.359 2.922 1.395 1.00 96.38 178 PHE A N 1
ATOM 1454 C CA . PHE A 1 178 ? 12.343 3.393 2.372 1.00 96.38 178 PHE A CA 1
ATOM 1455 C C . PHE A 1 178 ? 13.688 2.684 2.213 1.00 96.38 178 PHE A C 1
ATOM 1457 O O . PHE A 1 178 ? 14.721 3.348 2.175 1.00 96.38 178 PHE A O 1
ATOM 1464 N N . GLU A 1 179 ? 13.681 1.359 2.059 1.00 96.31 179 GLU A N 1
ATOM 1465 C CA . GLU A 1 179 ? 14.890 0.547 1.867 1.00 96.31 179 GLU A CA 1
ATOM 1466 C C . GLU A 1 179 ? 15.667 0.945 0.606 1.00 96.31 179 GLU A C 1
ATOM 1468 O O . GLU A 1 179 ? 16.896 0.924 0.587 1.00 96.31 179 GLU A O 1
ATOM 1473 N N . ASN A 1 180 ? 14.950 1.355 -0.444 1.00 95.88 180 ASN A N 1
ATOM 1474 C CA . ASN A 1 180 ? 15.529 1.684 -1.745 1.00 95.88 180 ASN A CA 1
ATOM 1475 C C . ASN A 1 180 ? 15.674 3.194 -1.994 1.00 95.88 180 ASN A C 1
ATOM 1477 O O . ASN A 1 180 ? 16.021 3.588 -3.110 1.00 95.88 180 ASN A O 1
ATOM 1481 N N . ASN A 1 181 ? 15.427 4.032 -0.978 1.00 95.19 181 ASN A N 1
ATOM 1482 C CA . ASN A 1 181 ? 15.498 5.497 -1.049 1.00 95.19 181 ASN A CA 1
ATOM 1483 C C . ASN A 1 181 ? 14.729 6.068 -2.250 1.00 95.19 181 ASN A C 1
ATOM 1485 O O . ASN A 1 181 ? 15.270 6.794 -3.086 1.00 95.19 181 ASN A O 1
ATOM 1489 N N . ILE A 1 182 ? 13.457 5.695 -2.369 1.00 96.75 182 ILE A N 1
ATOM 1490 C CA . ILE A 1 182 ? 12.629 6.074 -3.510 1.00 96.75 182 ILE A CA 1
ATOM 1491 C C . ILE A 1 182 ? 11.993 7.443 -3.280 1.00 96.75 182 ILE A C 1
ATOM 1493 O O . ILE A 1 182 ? 11.062 7.593 -2.487 1.00 96.75 182 ILE A O 1
ATOM 1497 N N . PHE A 1 183 ? 12.438 8.424 -4.063 1.00 94.81 183 PHE A N 1
ATOM 1498 C CA . PHE A 1 183 ? 11.884 9.775 -4.082 1.00 94.81 183 PHE A CA 1
ATOM 1499 C C . PHE A 1 183 ? 11.242 10.086 -5.431 1.00 94.81 183 PHE A C 1
ATOM 1501 O O . PHE A 1 183 ? 11.709 9.649 -6.484 1.00 94.81 183 PHE A O 1
ATOM 1508 N N . LYS A 1 184 ? 10.173 10.882 -5.407 1.00 90.06 184 LYS A N 1
ATOM 1509 C CA . LYS A 1 184 ? 9.578 11.458 -6.613 1.00 90.06 184 LYS A CA 1
ATOM 1510 C C . LYS A 1 184 ? 9.278 12.930 -6.373 1.00 90.06 184 LYS A C 1
ATOM 1512 O O . LYS A 1 184 ? 8.571 13.256 -5.428 1.00 90.06 184 LYS A O 1
ATOM 1517 N N . ASP A 1 185 ? 9.809 13.798 -7.232 1.00 90.81 185 ASP A N 1
ATOM 1518 C CA . ASP A 1 185 ? 9.606 15.251 -7.158 1.00 90.81 185 ASP A CA 1
ATOM 1519 C C . ASP A 1 185 ? 9.973 15.833 -5.771 1.00 90.81 185 ASP A C 1
ATOM 1521 O O . ASP A 1 185 ? 9.290 16.703 -5.241 1.00 90.81 185 ASP A O 1
ATOM 1525 N N . GLY A 1 186 ? 11.035 15.301 -5.148 1.00 89.00 186 GLY A N 1
ATOM 1526 C CA . GLY A 1 186 ? 11.494 15.693 -3.807 1.00 89.00 186 GLY A CA 1
ATOM 1527 C C . GLY A 1 186 ? 10.704 15.089 -2.637 1.00 89.00 186 GLY A C 1
ATOM 1528 O O . GLY A 1 186 ? 11.056 15.326 -1.485 1.00 89.00 186 GLY A O 1
ATOM 1529 N N . VAL A 1 187 ? 9.668 14.288 -2.903 1.00 90.75 187 VAL A N 1
ATOM 1530 C CA . VAL A 1 187 ? 8.833 13.644 -1.879 1.00 90.75 187 VAL A CA 1
ATOM 1531 C C . VAL A 1 187 ? 9.274 12.196 -1.664 1.00 90.75 187 VAL A C 1
ATOM 1533 O O . VAL A 1 187 ? 9.403 11.445 -2.634 1.00 90.75 187 VAL A O 1
ATOM 1536 N N . ASP A 1 188 ? 9.469 11.795 -0.402 1.00 94.38 188 ASP A N 1
ATOM 1537 C CA . ASP A 1 188 ? 9.674 10.391 -0.011 1.00 94.38 188 ASP A CA 1
ATOM 1538 C C . ASP A 1 188 ? 8.409 9.593 -0.366 1.00 94.38 188 ASP A C 1
ATOM 1540 O O . ASP A 1 188 ? 7.323 9.810 0.188 1.00 94.38 188 ASP A O 1
ATOM 1544 N N . LEU A 1 189 ? 8.534 8.684 -1.335 1.00 96.25 189 LEU A N 1
ATOM 1545 C CA . LEU A 1 189 ? 7.387 7.944 -1.845 1.00 96.25 189 LEU A CA 1
ATOM 1546 C C . LEU A 1 189 ? 6.852 6.940 -0.816 1.00 96.25 189 LEU A C 1
ATOM 1548 O O . LEU A 1 189 ? 5.660 6.638 -0.845 1.00 96.25 189 LEU A O 1
ATOM 1552 N N . GLY A 1 190 ? 7.688 6.466 0.112 1.00 96.88 190 GLY A N 1
ATOM 1553 C CA . GLY A 1 190 ? 7.250 5.586 1.189 1.00 96.88 190 GLY A CA 1
ATOM 1554 C C . GLY A 1 190 ? 6.325 6.307 2.168 1.00 96.88 190 GLY A C 1
ATOM 1555 O O . GLY A 1 190 ? 5.275 5.772 2.523 1.00 96.88 190 GLY A O 1
ATOM 1556 N N . ILE A 1 191 ? 6.630 7.567 2.516 1.00 95.69 191 ILE A N 1
ATOM 1557 C CA . ILE A 1 191 ? 5.719 8.405 3.319 1.00 95.69 191 ILE A CA 1
ATOM 1558 C C . ILE A 1 191 ? 4.400 8.598 2.579 1.00 95.69 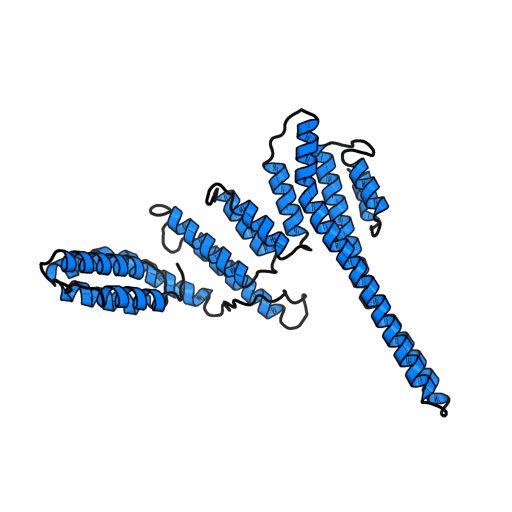191 ILE A C 1
ATOM 1560 O O . ILE A 1 191 ? 3.337 8.425 3.171 1.00 95.69 191 ILE A O 1
ATOM 1564 N N . LYS A 1 192 ? 4.463 8.883 1.273 1.00 96.56 192 LYS A N 1
ATOM 1565 C CA . LYS A 1 192 ? 3.259 9.034 0.455 1.00 96.56 192 LYS A CA 1
ATOM 1566 C C . LYS A 1 192 ? 2.397 7.767 0.449 1.00 96.56 192 LYS A C 1
ATOM 1568 O O . LYS A 1 192 ? 1.181 7.867 0.585 1.00 96.56 192 LYS A O 1
ATOM 1573 N N . PHE A 1 193 ? 2.998 6.580 0.332 1.00 98.12 193 PHE A N 1
ATOM 1574 C CA . PHE A 1 193 ? 2.258 5.319 0.433 1.00 98.12 193 PHE A CA 1
ATOM 1575 C C . PHE A 1 193 ? 1.599 5.147 1.806 1.00 98.12 193 PHE A C 1
ATOM 1577 O O . PHE A 1 193 ? 0.430 4.770 1.863 1.00 98.12 193 PHE A O 1
ATOM 1584 N N . LEU A 1 194 ? 2.283 5.478 2.905 1.00 97.38 194 LEU A N 1
ATOM 1585 C CA . LEU A 1 194 ? 1.668 5.427 4.235 1.00 97.38 194 LEU A CA 1
ATOM 1586 C C . LEU A 1 194 ? 0.486 6.396 4.352 1.00 97.38 194 LEU A C 1
ATOM 1588 O O . LEU A 1 194 ? -0.592 5.982 4.774 1.00 97.38 194 LEU A O 1
ATOM 1592 N N . THR A 1 195 ? 0.641 7.655 3.935 1.00 96.69 195 THR A N 1
ATOM 1593 C CA . THR A 1 195 ? -0.436 8.655 4.022 1.00 96.69 195 THR A CA 1
ATOM 1594 C C . THR A 1 195 ? -1.625 8.305 3.129 1.00 96.69 195 THR A C 1
ATOM 1596 O O . THR A 1 195 ? -2.771 8.370 3.576 1.00 96.69 195 THR A O 1
ATOM 1599 N N . ASP A 1 196 ? -1.372 7.870 1.890 1.00 97.75 196 ASP A N 1
ATOM 1600 C CA . ASP A 1 196 ? -2.423 7.453 0.958 1.00 97.75 196 ASP A CA 1
ATOM 1601 C C . ASP A 1 196 ? -3.127 6.188 1.473 1.00 97.75 196 ASP A C 1
ATOM 1603 O O . ASP A 1 196 ? -4.349 6.053 1.340 1.00 97.75 196 ASP A O 1
ATOM 1607 N N . GLY A 1 197 ? -2.376 5.264 2.081 1.00 97.81 197 GLY A N 1
ATOM 1608 C CA . GLY A 1 197 ? -2.881 4.054 2.723 1.00 97.81 197 GLY A CA 1
ATOM 1609 C C . GLY A 1 197 ? -3.803 4.355 3.901 1.00 97.81 197 GLY A C 1
ATOM 1610 O O . GLY A 1 197 ? -4.904 3.801 3.948 1.00 97.81 197 GLY A O 1
ATOM 1611 N N . ILE A 1 198 ? -3.399 5.265 4.798 1.00 97.94 198 ILE A N 1
ATOM 1612 C CA . ILE A 1 198 ? -4.221 5.750 5.923 1.00 97.94 198 ILE A CA 1
ATOM 1613 C C . ILE A 1 198 ? -5.507 6.390 5.397 1.00 97.94 198 ILE A C 1
ATOM 1615 O O . ILE A 1 198 ? -6.581 6.131 5.927 1.00 97.94 198 ILE A O 1
ATOM 1619 N N . ALA A 1 199 ? -5.434 7.164 4.311 1.00 97.44 199 ALA A N 1
ATOM 1620 C CA . ALA A 1 199 ? -6.621 7.771 3.715 1.00 97.44 199 ALA A CA 1
ATOM 1621 C C . ALA A 1 199 ? -7.628 6.742 3.156 1.00 97.44 199 ALA A C 1
ATOM 1623 O O . ALA A 1 199 ? -8.824 7.023 3.149 1.00 97.44 199 ALA A O 1
ATOM 1624 N N . ALA A 1 200 ? -7.192 5.558 2.696 1.00 96.88 200 ALA A N 1
ATOM 1625 C CA . ALA A 1 200 ? -8.135 4.480 2.342 1.00 96.88 200 ALA A CA 1
ATOM 1626 C C . ALA A 1 200 ? -8.617 3.658 3.522 1.00 96.88 200 ALA A C 1
ATOM 1628 O O . ALA A 1 200 ? -9.723 3.134 3.462 1.00 96.88 200 ALA A O 1
ATOM 1629 N N . ASN A 1 201 ? -7.750 3.465 4.511 1.00 97.62 201 ASN A N 1
ATOM 1630 C CA . ASN A 1 201 ? -7.958 2.546 5.620 1.00 97.62 201 ASN A CA 1
ATOM 1631 C C . ASN A 1 201 ? -7.796 3.319 6.936 1.00 97.62 201 ASN A C 1
ATOM 1633 O O . ASN A 1 201 ? -6.846 3.051 7.680 1.00 97.62 201 ASN A O 1
ATOM 1637 N N . PRO A 1 202 ? -8.658 4.312 7.216 1.00 97.31 202 PRO A N 1
ATOM 1638 C CA . PRO A 1 202 ? -8.501 5.189 8.377 1.00 97.31 202 PRO A CA 1
ATOM 1639 C C . PRO A 1 202 ? -8.583 4.435 9.715 1.00 97.31 202 PRO A C 1
ATOM 1641 O O . PRO A 1 202 ? -8.037 4.882 10.719 1.00 97.31 202 PRO A O 1
ATOM 1644 N N . GLU A 1 203 ? -9.222 3.266 9.734 1.00 95.56 203 GLU A N 1
ATOM 1645 C CA . GLU A 1 203 ? -9.312 2.354 10.875 1.00 95.56 203 GLU A CA 1
ATOM 1646 C C . GLU A 1 203 ? -8.072 1.460 11.060 1.00 95.56 203 GLU A C 1
ATOM 1648 O O . GLU A 1 203 ? -7.983 0.705 12.032 1.00 95.56 203 GLU A O 1
ATOM 1653 N N . SER A 1 204 ? -7.110 1.508 10.133 1.00 97.25 204 SER A N 1
ATOM 1654 C CA . SER A 1 204 ? -5.943 0.632 10.161 1.00 97.25 204 SER A CA 1
ATOM 1655 C C . SER A 1 204 ? -4.938 1.049 11.228 1.00 97.25 204 SER A C 1
ATOM 1657 O O . SER A 1 204 ? -4.147 1.979 11.063 1.00 97.25 204 SER A O 1
ATOM 1659 N N . VAL A 1 205 ? -4.895 0.258 12.298 1.00 97.06 205 VAL A N 1
ATOM 1660 C CA . VAL A 1 205 ? -3.877 0.384 13.346 1.00 97.06 205 VAL A CA 1
ATOM 1661 C C . VAL A 1 205 ? -2.476 0.154 12.791 1.00 97.06 205 VAL A C 1
ATOM 1663 O O . VAL A 1 205 ? -1.556 0.885 13.135 1.00 97.06 205 VAL A O 1
ATOM 1666 N N . LEU A 1 206 ? -2.311 -0.824 11.896 1.00 97.81 206 LEU A N 1
ATOM 1667 C CA . LEU A 1 206 ? -1.016 -1.144 11.297 1.00 97.81 206 LEU A CA 1
ATOM 1668 C C . LEU A 1 206 ? -0.400 0.080 10.603 1.00 97.81 206 LEU A C 1
ATOM 1670 O O . LEU A 1 206 ? 0.761 0.401 10.848 1.00 97.81 206 LEU A O 1
ATOM 1674 N N . LEU A 1 207 ? -1.180 0.773 9.770 1.00 98.12 207 LEU A N 1
ATOM 1675 C CA . LEU A 1 207 ? -0.700 1.938 9.028 1.00 98.12 207 LEU A CA 1
ATOM 1676 C C . LEU A 1 207 ? -0.393 3.121 9.947 1.00 98.12 207 LEU A C 1
ATOM 1678 O O . LEU A 1 207 ? 0.643 3.764 9.781 1.00 98.12 207 LEU A O 1
ATOM 1682 N N . ALA A 1 208 ? -1.248 3.374 10.940 1.00 97.56 208 ALA A N 1
ATOM 1683 C CA . ALA A 1 208 ? -1.020 4.427 11.924 1.00 97.56 208 ALA A CA 1
ATOM 1684 C C . ALA A 1 208 ? 0.275 4.198 12.722 1.00 97.56 208 ALA A C 1
ATOM 1686 O O . ALA A 1 208 ? 1.086 5.116 12.850 1.00 97.56 208 ALA A O 1
ATOM 1687 N N . LEU A 1 209 ? 0.500 2.969 13.203 1.00 97.25 209 LEU A N 1
ATOM 1688 C CA . LEU A 1 209 ? 1.707 2.615 13.954 1.00 97.25 209 LEU A CA 1
ATOM 1689 C C . LEU A 1 209 ? 2.960 2.708 13.082 1.00 97.25 209 LEU A C 1
ATOM 1691 O O . LEU A 1 209 ? 3.915 3.368 13.475 1.00 97.25 209 LEU A O 1
ATOM 1695 N N . LYS A 1 210 ? 2.940 2.140 11.869 1.00 97.81 210 LYS A N 1
ATOM 1696 C CA . LYS A 1 210 ? 4.080 2.212 10.940 1.00 97.81 210 LYS A CA 1
ATOM 1697 C C . LYS A 1 210 ? 4.431 3.648 10.558 1.00 97.81 210 LYS A C 1
ATOM 1699 O O . LYS A 1 210 ? 5.609 3.983 10.455 1.00 97.81 210 LYS A O 1
ATOM 1704 N N . HIS A 1 211 ? 3.429 4.508 10.384 1.00 96.94 211 HIS A N 1
ATOM 1705 C CA . HIS A 1 211 ? 3.656 5.927 10.131 1.00 96.94 211 HIS A CA 1
ATOM 1706 C C . HIS A 1 211 ? 4.255 6.638 11.347 1.00 96.94 211 HIS A C 1
ATOM 1708 O O . HIS A 1 211 ? 5.249 7.346 11.199 1.00 96.94 211 HIS A O 1
ATOM 1714 N N . GLY A 1 212 ? 3.717 6.398 12.545 1.00 95.69 212 GLY A N 1
ATOM 1715 C CA . GLY A 1 212 ? 4.276 6.921 13.792 1.00 95.69 212 GLY A CA 1
ATOM 1716 C C . GLY A 1 212 ? 5.727 6.488 14.025 1.00 95.69 212 GLY A C 1
ATOM 1717 O O . GLY A 1 212 ? 6.570 7.331 14.325 1.00 95.69 212 GLY A O 1
ATOM 1718 N N . ASP A 1 213 ? 6.032 5.206 13.815 1.00 94.69 213 ASP A N 1
ATOM 1719 C CA . ASP A 1 213 ? 7.381 4.644 13.943 1.00 94.69 213 ASP A CA 1
ATOM 1720 C C . ASP A 1 213 ? 8.346 5.284 12.939 1.00 94.69 213 ASP A C 1
ATOM 1722 O O . ASP A 1 213 ? 9.451 5.688 13.303 1.00 94.69 213 ASP A O 1
ATOM 1726 N N . ARG A 1 214 ? 7.922 5.447 11.677 1.00 95.00 214 ARG A N 1
ATOM 1727 C CA . ARG A 1 214 ? 8.743 6.106 10.655 1.00 95.00 214 ARG A CA 1
ATOM 1728 C C . ARG A 1 214 ? 9.072 7.543 11.052 1.00 95.00 214 ARG A C 1
ATOM 1730 O O . ARG A 1 214 ? 10.238 7.917 10.980 1.00 95.00 214 ARG A O 1
ATOM 1737 N N . ILE A 1 215 ? 8.082 8.311 11.514 1.00 93.88 215 ILE A N 1
ATOM 1738 C CA . ILE A 1 215 ? 8.282 9.680 12.012 1.00 93.88 215 ILE A CA 1
ATOM 1739 C C . ILE A 1 215 ? 9.262 9.685 13.194 1.00 93.88 215 ILE A C 1
ATOM 1741 O O . ILE A 1 215 ? 10.176 10.511 13.232 1.00 93.88 215 ILE A O 1
ATOM 1745 N N . GLU A 1 216 ? 9.103 8.756 14.144 1.00 92.00 216 GLU A N 1
ATOM 1746 C CA . GLU A 1 216 ? 9.985 8.629 15.308 1.00 92.00 216 GLU A CA 1
ATOM 1747 C C . GLU A 1 216 ? 11.436 8.342 14.898 1.00 92.00 216 GLU A C 1
ATOM 1749 O O . GLU A 1 216 ? 12.350 8.910 15.501 1.00 92.00 216 GLU A O 1
ATOM 1754 N N . MET A 1 217 ? 11.646 7.521 13.866 1.00 91.12 217 MET A N 1
ATOM 1755 C CA . MET A 1 217 ? 12.968 7.160 13.343 1.00 91.12 217 MET A CA 1
ATOM 1756 C C . MET A 1 217 ? 13.632 8.267 12.516 1.00 91.12 217 MET A C 1
ATOM 1758 O O . MET A 1 217 ? 14.857 8.360 12.518 1.00 91.12 217 MET A O 1
ATOM 1762 N N . THR A 1 218 ? 12.863 9.073 11.777 1.00 90.06 218 THR A N 1
ATOM 1763 C CA . THR A 1 218 ? 13.429 10.054 10.832 1.00 90.06 218 THR A CA 1
ATOM 1764 C C . THR A 1 218 ? 13.577 11.456 11.394 1.00 90.06 218 THR A C 1
ATOM 1766 O O . THR A 1 218 ? 14.427 12.204 10.914 1.00 90.06 218 THR A O 1
ATOM 1769 N N . LEU A 1 219 ? 12.742 11.855 12.359 1.00 86.12 219 LEU A N 1
ATOM 1770 C CA . LEU A 1 219 ? 12.850 13.190 12.942 1.00 86.12 219 LEU A CA 1
ATOM 1771 C C . LEU A 1 219 ? 14.104 13.287 13.825 1.00 86.12 219 LEU A C 1
ATOM 1773 O O . LEU A 1 219 ? 14.256 12.465 14.735 1.00 86.12 219 LEU A O 1
ATOM 1777 N N . PRO A 1 220 ? 14.972 14.295 13.607 1.00 82.19 220 PRO A N 1
ATOM 1778 C CA . PRO A 1 220 ? 16.155 14.503 14.429 1.00 82.19 220 PRO A CA 1
ATOM 1779 C C . PRO A 1 220 ? 15.811 14.625 15.915 1.00 82.19 220 PRO A C 1
ATOM 1781 O O . PRO A 1 220 ? 14.821 15.250 16.298 1.00 82.19 220 PRO A O 1
ATOM 1784 N N . VAL A 1 221 ? 16.661 14.045 16.760 1.00 79.62 221 VAL A N 1
ATOM 1785 C CA . VAL A 1 221 ? 16.589 14.237 18.209 1.00 79.62 221 VAL A CA 1
ATOM 1786 C C . VAL A 1 221 ? 17.384 15.493 18.541 1.00 79.62 221 VAL A C 1
ATOM 1788 O O . VAL A 1 221 ? 18.611 15.457 18.509 1.00 79.62 221 VAL A O 1
ATOM 1791 N N . ALA A 1 222 ? 16.702 16.602 18.821 1.00 79.19 222 ALA A N 1
ATOM 1792 C CA . ALA A 1 222 ? 17.343 17.781 19.391 1.00 79.19 222 ALA A CA 1
ATOM 1793 C C . ALA A 1 222 ? 16.962 17.934 20.869 1.00 79.19 222 ALA A C 1
ATOM 1795 O O . ALA A 1 222 ? 15.861 17.574 21.291 1.00 79.19 222 ALA A O 1
ATOM 1796 N N . ASP A 1 223 ? 17.890 18.473 21.659 1.00 77.31 223 ASP A N 1
ATOM 1797 C CA . ASP A 1 223 ? 17.762 18.537 23.119 1.00 77.31 223 ASP A CA 1
ATOM 1798 C C . ASP A 1 223 ? 16.915 19.711 23.626 1.00 77.31 223 ASP A C 1
ATOM 1800 O O . ASP A 1 223 ? 16.668 19.818 24.830 1.00 77.31 223 ASP A O 1
ATOM 1804 N N . THR A 1 224 ? 16.428 20.574 22.731 1.00 85.88 224 THR A N 1
ATOM 1805 C CA . THR A 1 224 ? 15.534 21.673 23.104 1.00 85.88 224 THR A CA 1
ATOM 1806 C C . THR A 1 224 ? 14.135 21.152 23.424 1.00 85.88 224 THR A C 1
ATOM 1808 O O . THR A 1 224 ? 13.622 20.228 22.790 1.00 85.88 224 THR A O 1
ATOM 1811 N N . GLU A 1 225 ? 13.486 21.764 24.414 1.00 83.44 225 GLU A N 1
ATOM 1812 C CA . GLU A 1 225 ? 12.115 21.396 24.787 1.00 83.44 225 GLU A CA 1
ATOM 1813 C C . GLU A 1 225 ? 11.124 21.627 23.636 1.00 83.44 225 GLU A C 1
ATOM 1815 O O . GLU A 1 225 ? 10.251 20.792 23.413 1.00 83.44 225 GLU A O 1
ATOM 1820 N N . GLU A 1 226 ? 11.315 22.687 22.847 1.00 86.31 226 GLU A N 1
ATOM 1821 C CA . GLU A 1 226 ? 10.515 22.971 21.647 1.00 86.31 226 GLU A CA 1
ATOM 1822 C C . GLU A 1 226 ? 10.606 21.832 20.621 1.00 86.31 226 GLU A C 1
ATOM 1824 O O . GLU A 1 226 ? 9.585 21.336 20.149 1.00 86.31 226 GLU A O 1
ATOM 1829 N N . SER A 1 227 ? 11.813 21.325 20.346 1.00 85.75 227 SER A N 1
ATOM 1830 C CA . SER A 1 227 ? 11.989 20.219 19.399 1.00 85.75 227 SER A CA 1
ATOM 1831 C C . SER A 1 227 ? 11.371 18.914 19.909 1.00 85.75 227 SER A C 1
ATOM 1833 O O . SER A 1 227 ? 10.763 18.166 19.138 1.00 85.75 227 SER A O 1
ATOM 1835 N N . LYS A 1 228 ? 11.453 18.643 21.219 1.00 86.44 228 LYS A N 1
ATOM 1836 C CA . LYS A 1 228 ? 10.784 17.482 21.829 1.00 86.44 228 LYS A CA 1
ATOM 1837 C C . LYS A 1 228 ? 9.264 17.584 21.734 1.00 86.44 228 LYS A C 1
ATOM 1839 O O . LYS A 1 228 ? 8.603 16.564 21.543 1.00 86.44 228 LYS A O 1
ATOM 1844 N N . GLU A 1 229 ? 8.698 18.779 21.879 1.00 89.44 229 GLU A N 1
ATOM 1845 C CA . GLU A 1 229 ? 7.262 19.025 21.710 1.00 89.44 229 GLU A CA 1
ATOM 1846 C C . GLU A 1 229 ? 6.808 18.844 20.262 1.00 89.44 229 GLU A C 1
ATOM 1848 O O . GLU A 1 229 ? 5.838 18.121 20.018 1.00 89.44 229 GLU A O 1
ATOM 1853 N N . GLU A 1 230 ? 7.524 19.423 19.299 1.00 91.25 230 GLU A N 1
ATOM 1854 C CA . GLU A 1 230 ? 7.233 19.260 17.872 1.00 91.25 230 GLU A CA 1
ATOM 1855 C C . GLU A 1 230 ? 7.306 17.793 17.446 1.00 91.25 230 GLU A C 1
ATOM 1857 O O . GLU A 1 230 ? 6.383 17.274 16.810 1.00 91.25 230 GLU A O 1
ATOM 1862 N N . ARG A 1 231 ? 8.363 17.089 17.865 1.00 91.06 231 ARG A N 1
ATOM 1863 C CA . ARG A 1 231 ? 8.539 15.662 17.586 1.00 91.06 231 ARG A CA 1
ATOM 1864 C C . ARG A 1 231 ? 7.438 14.821 18.223 1.00 91.06 231 ARG A C 1
ATOM 1866 O O . ARG A 1 231 ? 6.882 13.949 17.560 1.00 91.06 231 ARG A O 1
ATOM 1873 N N . ALA A 1 232 ? 7.088 15.083 19.482 1.00 92.50 232 ALA A N 1
ATOM 1874 C CA . ALA A 1 232 ? 5.997 14.380 20.151 1.00 92.50 232 ALA A CA 1
ATOM 1875 C C . ALA A 1 232 ? 4.661 14.600 19.435 1.00 92.50 232 ALA A C 1
ATOM 1877 O O . ALA A 1 232 ? 3.937 13.636 19.197 1.00 92.50 232 ALA A O 1
ATOM 1878 N N . LYS A 1 233 ? 4.364 15.839 19.025 1.00 94.62 233 LYS A N 1
ATOM 1879 C CA . LYS A 1 233 ? 3.158 16.175 18.260 1.00 94.62 233 LYS A CA 1
ATOM 1880 C C . LYS A 1 233 ? 3.116 15.443 16.916 1.00 94.62 233 LYS A C 1
ATOM 1882 O O . LYS A 1 233 ? 2.079 14.882 16.569 1.00 94.62 233 LYS A O 1
ATOM 1887 N N . ALA A 1 234 ? 4.233 15.404 16.189 1.00 94.81 234 ALA A N 1
ATOM 1888 C CA . ALA A 1 234 ? 4.330 14.709 14.908 1.00 94.81 234 ALA A CA 1
ATOM 1889 C C . ALA A 1 234 ? 4.139 13.191 15.056 1.00 94.81 234 ALA A C 1
ATOM 1891 O O . ALA A 1 234 ? 3.347 12.602 14.326 1.00 94.81 234 ALA A O 1
ATOM 1892 N N . ILE A 1 235 ? 4.804 12.565 16.034 1.00 95.12 235 ILE A N 1
ATOM 1893 C CA . ILE A 1 235 ? 4.674 11.123 16.309 1.00 95.12 235 ILE A CA 1
ATOM 1894 C C . ILE A 1 235 ? 3.255 10.781 16.748 1.00 95.12 235 ILE A C 1
ATOM 1896 O O . ILE A 1 235 ? 2.742 9.728 16.396 1.00 95.12 235 ILE A O 1
ATOM 1900 N N . ARG A 1 236 ? 2.619 11.662 17.521 1.00 95.81 236 ARG A N 1
ATOM 1901 C CA . ARG A 1 236 ? 1.276 11.465 18.057 1.00 95.81 236 ARG A CA 1
ATOM 1902 C C . ARG A 1 236 ? 0.179 11.568 16.990 1.00 95.81 236 ARG A C 1
ATOM 1904 O O . ARG A 1 236 ? -0.820 10.860 17.097 1.00 95.81 236 ARG A O 1
ATOM 1911 N N . ALA A 1 237 ? 0.359 12.389 15.956 1.00 96.62 237 ALA A N 1
ATOM 1912 C CA . ALA A 1 237 ? -0.689 12.680 14.975 1.00 96.62 237 ALA A CA 1
ATOM 1913 C C . ALA A 1 237 ? -1.304 11.433 14.288 1.00 96.62 237 ALA A C 1
ATOM 1915 O O . ALA A 1 237 ? -2.534 11.338 14.264 1.00 96.62 237 ALA A O 1
ATOM 1916 N N . PRO A 1 238 ? -0.531 10.432 13.808 1.00 96.69 238 PRO A N 1
ATOM 1917 C CA . PRO A 1 238 ? -1.107 9.203 13.248 1.00 96.69 238 PRO A CA 1
ATOM 1918 C C . PRO A 1 238 ? -1.955 8.405 14.249 1.00 96.69 238 PRO A C 1
ATOM 1920 O O . PRO A 1 238 ? -2.966 7.814 13.869 1.00 96.69 238 PRO A O 1
ATOM 1923 N N . TYR A 1 239 ? -1.570 8.400 15.531 1.00 97.88 239 TYR A N 1
ATOM 1924 C CA . TYR A 1 239 ? -2.298 7.702 16.595 1.00 97.88 239 TYR A CA 1
ATOM 1925 C C . TYR A 1 239 ? -3.623 8.396 16.905 1.00 97.88 239 TYR A C 1
ATOM 1927 O O . TYR A 1 239 ? -4.650 7.731 17.030 1.00 97.88 239 TYR A O 1
ATOM 1935 N N . ASP A 1 240 ? -3.614 9.727 17.010 1.00 97.56 240 ASP A N 1
ATOM 1936 C CA . ASP A 1 240 ? -4.831 10.499 17.263 1.00 97.56 240 ASP A CA 1
ATOM 1937 C C . ASP A 1 240 ? -5.844 10.313 16.120 1.00 97.56 240 ASP A C 1
ATOM 1939 O O . ASP A 1 240 ? -7.019 10.060 16.387 1.00 97.56 240 ASP A O 1
ATOM 1943 N N . GLN A 1 241 ? -5.391 10.320 14.860 1.00 97.56 241 GLN A N 1
ATOM 1944 C CA . GLN A 1 241 ? -6.253 10.124 13.689 1.00 97.56 241 GLN A CA 1
ATOM 1945 C C . GLN A 1 241 ? -6.966 8.757 13.689 1.00 97.56 241 GLN A C 1
ATOM 1947 O O . GLN A 1 241 ? -8.176 8.675 13.441 1.00 97.56 241 GLN A O 1
ATOM 1952 N N . VAL A 1 242 ? -6.245 7.667 13.985 1.00 98.12 242 VAL A N 1
ATOM 1953 C CA . VAL A 1 242 ? -6.871 6.335 14.067 1.00 98.12 242 VAL A CA 1
ATOM 1954 C C . VAL A 1 242 ? -7.778 6.227 15.297 1.00 98.12 242 VAL A C 1
ATOM 1956 O O . VAL A 1 242 ? -8.863 5.655 15.207 1.00 98.12 242 VAL A O 1
ATOM 1959 N N . LEU A 1 243 ? -7.409 6.834 16.433 1.00 98.19 243 LEU A N 1
ATOM 1960 C CA . LEU A 1 243 ? -8.262 6.870 17.625 1.00 98.19 243 LEU A CA 1
ATOM 1961 C C . LEU A 1 243 ? -9.586 7.583 17.345 1.00 98.19 243 LEU A C 1
ATOM 1963 O O . LEU A 1 243 ? -10.639 7.055 17.697 1.00 98.19 243 LEU A O 1
ATOM 1967 N N . GLU A 1 244 ? -9.557 8.753 16.706 1.00 97.88 244 GLU A N 1
ATOM 1968 C CA . GLU A 1 244 ? -10.763 9.485 16.300 1.00 97.88 244 GLU A CA 1
ATOM 1969 C C . GLU A 1 244 ? -11.676 8.624 15.425 1.00 97.88 244 GLU A C 1
ATOM 1971 O O . GLU A 1 244 ? -12.875 8.508 15.702 1.00 97.88 244 GLU A O 1
ATOM 1976 N N . THR A 1 245 ? -11.096 7.942 14.436 1.00 97.94 245 THR A N 1
ATOM 1977 C CA . THR A 1 245 ? -11.832 7.030 13.553 1.00 97.94 245 THR A CA 1
ATOM 1978 C C . THR A 1 245 ? -12.501 5.902 14.341 1.00 97.94 245 THR A C 1
ATOM 1980 O O . THR A 1 245 ? -13.697 5.651 14.173 1.00 97.94 245 THR A O 1
ATOM 1983 N N . LEU A 1 246 ? -11.775 5.251 15.253 1.00 97.81 246 LEU A N 1
ATOM 1984 C CA . LEU A 1 246 ? -12.302 4.132 16.038 1.00 97.81 246 LEU A CA 1
ATOM 1985 C C . LEU A 1 246 ? -13.356 4.568 17.062 1.00 97.81 246 LEU A C 1
ATOM 1987 O O . LEU A 1 246 ? -14.342 3.858 17.264 1.00 97.81 246 LEU A O 1
ATOM 1991 N N . TYR A 1 247 ? -13.210 5.741 17.681 1.00 97.88 247 TYR A N 1
ATOM 1992 C CA . TYR A 1 247 ? -14.251 6.287 18.555 1.00 97.88 247 TYR A CA 1
ATOM 1993 C C . TYR A 1 247 ? -15.529 6.613 17.777 1.00 97.88 247 TYR A C 1
ATOM 1995 O O . TYR A 1 247 ? -16.626 6.319 18.253 1.00 97.88 247 TYR A O 1
ATOM 2003 N N . HIS A 1 248 ? -15.410 7.149 16.565 1.00 97.88 248 HIS A N 1
ATOM 2004 C CA . HIS A 1 248 ? -16.563 7.374 15.699 1.00 97.88 248 HIS A CA 1
ATOM 2005 C C . HIS A 1 248 ? -17.217 6.053 15.249 1.00 97.88 248 HIS A C 1
ATOM 2007 O O . HIS A 1 248 ? -18.444 5.936 15.241 1.00 97.88 248 HIS A O 1
ATOM 2013 N N . MET A 1 249 ? -16.429 5.010 14.959 1.00 96.81 249 MET A N 1
ATOM 2014 C CA . MET A 1 249 ? -16.962 3.660 14.717 1.00 96.81 249 MET A CA 1
ATOM 2015 C C . MET A 1 249 ? -17.713 3.114 15.937 1.00 96.81 249 MET A C 1
ATOM 2017 O O . MET A 1 249 ? -18.779 2.523 15.778 1.00 96.81 249 MET A O 1
ATOM 2021 N N . MET A 1 250 ? -17.206 3.356 17.149 1.00 96.06 250 MET A N 1
ATOM 2022 C CA . MET A 1 250 ? -17.853 2.946 18.400 1.00 96.06 250 MET A CA 1
ATOM 2023 C C . MET A 1 250 ? -19.202 3.645 18.593 1.00 96.06 250 MET A C 1
ATOM 2025 O O . MET A 1 250 ? -20.172 3.013 19.006 1.00 96.06 250 MET A O 1
ATOM 2029 N N . GLN A 1 251 ? -19.283 4.940 18.281 1.00 96.75 251 GLN A N 1
ATOM 2030 C CA . GLN A 1 251 ? -20.541 5.690 18.317 1.00 96.75 251 GLN A CA 1
ATOM 2031 C C . GLN A 1 251 ? -21.556 5.108 17.327 1.00 96.75 251 GLN A C 1
ATOM 2033 O O . GLN A 1 251 ? -22.658 4.741 17.731 1.00 96.75 251 GLN A O 1
ATOM 2038 N N . LYS A 1 252 ? -21.149 4.903 16.067 1.00 96.94 252 LYS A N 1
ATOM 2039 C CA . LYS A 1 252 ? -21.997 4.278 15.039 1.00 96.94 252 LYS A CA 1
ATOM 2040 C C . LYS A 1 252 ? -22.458 2.873 15.420 1.00 96.94 252 LYS A C 1
ATOM 2042 O O . LYS A 1 252 ? -23.580 2.489 15.098 1.00 96.94 252 LYS A O 1
ATOM 2047 N N . LEU A 1 253 ? -21.608 2.094 16.086 1.00 95.81 253 LEU A N 1
ATOM 2048 C CA . LEU A 1 253 ? -21.955 0.751 16.542 1.00 95.81 253 LEU A CA 1
ATOM 2049 C C . LEU A 1 253 ? -23.071 0.791 17.594 1.00 95.81 253 LEU A C 1
ATOM 2051 O O . LEU A 1 253 ? -24.056 0.071 17.455 1.00 95.81 253 LEU A O 1
ATOM 2055 N N . LYS A 1 254 ? -22.964 1.687 18.582 1.00 94.50 254 LYS A N 1
ATOM 2056 C CA . LYS A 1 254 ? -24.002 1.892 19.607 1.00 94.50 254 LYS A CA 1
ATOM 2057 C C . LYS A 1 254 ? -25.316 2.399 19.015 1.00 94.50 254 LYS A C 1
ATOM 2059 O O . LYS A 1 254 ? -26.389 1.982 19.441 1.00 94.50 254 LYS A O 1
ATOM 2064 N N . GLU A 1 255 ? -25.249 3.286 18.024 1.00 96.50 255 GLU A N 1
ATOM 2065 C CA . GLU A 1 255 ? -26.437 3.754 17.302 1.00 96.50 255 GLU A CA 1
ATOM 2066 C C . GLU A 1 255 ? -27.120 2.616 16.536 1.00 96.50 255 GLU A C 1
ATOM 2068 O O . GLU A 1 255 ? -28.343 2.488 16.586 1.00 96.50 255 GLU A O 1
ATOM 2073 N N . ARG A 1 256 ? -26.344 1.756 15.862 1.00 95.19 256 ARG A N 1
ATOM 2074 C CA . ARG A 1 256 ? -26.873 0.569 15.173 1.00 95.19 256 ARG A CA 1
ATOM 2075 C C . ARG A 1 256 ? -27.518 -0.411 16.145 1.00 95.19 256 ARG A C 1
ATOM 2077 O O . ARG A 1 256 ? -28.621 -0.863 15.864 1.00 95.19 256 ARG A O 1
ATOM 2084 N N . GLU A 1 257 ? -26.878 -0.684 17.279 1.00 94.88 257 GLU A N 1
ATOM 2085 C CA . GLU A 1 257 ? -27.445 -1.533 18.331 1.00 94.88 257 GLU A CA 1
ATOM 2086 C C . GLU A 1 257 ? -28.794 -0.984 18.809 1.00 94.88 257 GLU A C 1
ATOM 2088 O O . GLU A 1 257 ? -29.798 -1.694 18.781 1.00 94.88 257 GLU A O 1
ATOM 2093 N N . LYS A 1 258 ? -28.851 0.308 19.159 1.00 95.38 258 LYS A N 1
ATOM 2094 C CA . LYS A 1 258 ? -30.091 0.973 19.579 1.00 95.38 258 LYS A CA 1
ATOM 2095 C C . LYS A 1 258 ? -31.188 0.869 18.516 1.00 95.38 258 LYS A C 1
ATOM 2097 O O . LYS A 1 258 ? -32.336 0.585 18.846 1.00 95.38 258 LYS A O 1
ATOM 2102 N N . ASN A 1 259 ? -30.842 1.100 17.251 1.00 94.81 259 ASN A N 1
ATOM 2103 C CA . ASN A 1 259 ? -31.798 1.062 16.149 1.00 94.81 259 ASN A CA 1
ATOM 2104 C C . ASN A 1 259 ? -32.331 -0.352 15.889 1.00 94.81 259 ASN A C 1
ATOM 2106 O O . ASN A 1 259 ? -33.525 -0.505 15.647 1.00 94.81 259 ASN A O 1
ATOM 2110 N N . GLU A 1 260 ? -31.481 -1.380 15.945 1.00 92.81 260 GLU A N 1
ATOM 2111 C CA . GLU A 1 260 ? -31.916 -2.771 15.775 1.00 92.81 260 GLU A CA 1
ATOM 2112 C C . GLU A 1 260 ? -32.791 -3.241 16.940 1.00 92.81 260 GLU A C 1
ATOM 2114 O O . GLU A 1 260 ? -33.834 -3.850 16.710 1.00 92.81 260 GLU A O 1
ATOM 2119 N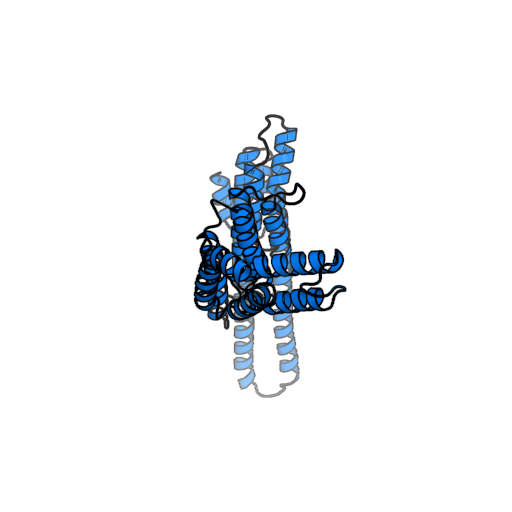 N . LEU A 1 261 ? -32.450 -2.880 18.180 1.00 92.50 261 LEU A N 1
ATOM 2120 C CA . LEU A 1 261 ? -33.297 -3.180 19.337 1.00 92.50 261 LEU A CA 1
ATOM 2121 C C . LEU A 1 261 ? -34.666 -2.497 19.238 1.00 92.50 261 LEU A C 1
ATOM 2123 O O . LEU A 1 261 ? -35.686 -3.148 19.444 1.00 92.50 261 LEU A O 1
ATOM 2127 N N . ALA A 1 262 ? -34.707 -1.226 18.830 1.00 92.75 262 ALA A N 1
ATOM 2128 C CA . ALA A 1 262 ? -35.964 -0.506 18.633 1.00 92.75 262 ALA A CA 1
ATOM 2129 C C . ALA A 1 262 ? -36.828 -1.108 17.509 1.00 92.75 262 ALA A C 1
ATOM 2131 O O . ALA A 1 262 ? -38.054 -1.063 17.585 1.00 92.75 262 ALA A O 1
ATOM 2132 N N . LYS A 1 263 ? -36.222 -1.675 16.454 1.00 92.00 263 LYS A N 1
ATOM 2133 C CA . LYS A 1 263 ? -36.966 -2.392 15.401 1.00 92.00 263 LYS A CA 1
ATOM 2134 C C . LYS A 1 263 ? -37.591 -3.680 15.929 1.00 92.00 263 LYS A C 1
ATOM 2136 O O . LYS A 1 263 ? -38.726 -3.976 15.572 1.00 92.00 263 LYS A O 1
ATOM 2141 N N . ILE A 1 264 ? -36.862 -4.429 16.758 1.00 90.00 264 ILE A N 1
ATOM 2142 C CA . ILE A 1 264 ? -37.369 -5.658 17.383 1.00 90.00 264 ILE A CA 1
ATOM 2143 C C . ILE A 1 264 ? -38.543 -5.330 18.310 1.00 90.00 264 ILE A C 1
ATOM 2145 O O . ILE A 1 264 ? -39.580 -5.978 18.224 1.00 90.00 264 ILE A O 1
ATOM 2149 N N . GLU A 1 265 ? -38.410 -4.285 19.128 1.00 88.25 265 GLU A N 1
ATOM 2150 C CA . GLU A 1 265 ? -39.470 -3.822 20.030 1.00 88.25 265 GLU A CA 1
ATOM 2151 C C . GLU A 1 265 ? -40.716 -3.358 19.261 1.00 88.25 265 GLU A C 1
ATOM 2153 O O . GLU A 1 265 ? -41.826 -3.787 19.565 1.00 88.25 265 GLU A O 1
ATOM 2158 N N . LYS A 1 266 ? -40.546 -2.556 18.200 1.00 88.38 266 LYS A N 1
ATOM 2159 C CA . LYS A 1 266 ? -41.668 -2.132 17.346 1.00 88.38 266 LYS A CA 1
ATOM 2160 C C . LYS A 1 266 ? -42.378 -3.312 16.689 1.00 88.38 266 LYS A C 1
ATOM 2162 O O . LYS A 1 266 ? -43.603 -3.378 16.742 1.00 88.38 266 LYS A O 1
ATOM 2167 N N . ALA A 1 267 ? -41.625 -4.255 16.123 1.00 86.06 267 ALA A N 1
ATOM 2168 C CA . ALA A 1 267 ? -42.199 -5.457 15.526 1.00 86.06 267 ALA A CA 1
ATOM 2169 C C . ALA A 1 267 ? -43.003 -6.269 16.556 1.00 86.06 267 ALA A C 1
ATOM 2171 O O . ALA A 1 267 ? -44.087 -6.747 16.235 1.00 86.06 267 ALA A O 1
ATOM 2172 N N . ALA A 1 268 ? -42.524 -6.365 17.801 1.00 83.69 268 ALA A N 1
ATOM 2173 C CA . ALA A 1 268 ? -43.266 -7.008 18.883 1.00 83.69 268 ALA A CA 1
ATOM 2174 C C . ALA A 1 268 ? -44.590 -6.289 19.190 1.00 83.69 268 ALA A C 1
ATOM 2176 O O . ALA A 1 268 ? -45.632 -6.934 19.276 1.00 83.69 268 ALA A O 1
ATOM 2177 N N . THR A 1 269 ? -44.579 -4.953 19.283 1.00 81.25 269 THR A N 1
ATOM 2178 C CA . THR A 1 269 ? -45.802 -4.168 19.545 1.00 81.25 269 THR A CA 1
ATOM 2179 C C . THR A 1 269 ? -46.824 -4.234 18.403 1.00 81.25 269 THR A C 1
ATOM 2181 O O . THR A 1 269 ? -48.024 -4.287 18.659 1.00 81.25 269 THR A O 1
ATOM 2184 N N . GLU A 1 270 ? -46.376 -4.274 17.142 1.00 79.00 270 GLU A N 1
ATOM 2185 C CA . GLU A 1 270 ? -47.257 -4.411 15.971 1.00 79.00 270 GLU A CA 1
ATOM 2186 C C . GLU A 1 270 ? -47.883 -5.810 15.863 1.00 79.00 270 GLU A C 1
ATOM 2188 O O . GLU A 1 270 ? -49.017 -5.938 15.398 1.00 79.00 270 GLU A O 1
ATOM 2193 N N . HIS A 1 271 ? -47.166 -6.852 16.295 1.00 68.62 271 HIS A N 1
ATOM 2194 C CA . HIS A 1 271 ? -47.694 -8.215 16.353 1.00 68.62 271 HIS A CA 1
ATOM 2195 C C . HIS A 1 271 ? -48.698 -8.398 17.500 1.00 68.62 271 HIS A C 1
ATOM 2197 O O . HIS A 1 271 ? -49.767 -8.960 17.267 1.00 68.62 271 HIS A O 1
ATOM 2203 N N . ALA A 1 272 ? -48.420 -7.842 18.684 1.00 66.62 272 ALA A N 1
ATOM 2204 C CA . ALA A 1 272 ? -49.341 -7.869 19.825 1.00 66.62 272 ALA A CA 1
ATOM 2205 C C . ALA A 1 272 ? -50.671 -7.142 19.545 1.00 66.62 272 ALA A C 1
ATOM 2207 O O . ALA A 1 272 ? -51.716 -7.563 20.018 1.00 66.62 272 ALA A O 1
ATOM 2208 N N . GLY A 1 273 ? -50.668 -6.083 18.725 1.00 61.69 273 GLY A N 1
ATOM 2209 C CA . GLY A 1 273 ? -51.894 -5.372 18.330 1.00 61.69 273 GLY A CA 1
ATOM 2210 C C . GLY A 1 273 ? -52.763 -6.084 17.280 1.00 61.69 273 GLY A C 1
ATOM 2211 O O . GLY A 1 273 ? -53.807 -5.550 16.909 1.00 61.69 273 GLY A O 1
ATOM 2212 N N . ARG A 1 274 ? -52.330 -7.238 16.747 1.00 61.22 274 ARG A N 1
ATOM 2213 C CA . ARG A 1 274 ? -53.043 -8.013 15.710 1.00 61.22 274 ARG A CA 1
ATOM 2214 C C . ARG A 1 274 ? -53.580 -9.363 16.192 1.00 61.22 274 ARG A C 1
ATOM 2216 O O . ARG A 1 274 ? -54.419 -9.925 15.491 1.00 61.22 274 ARG A O 1
ATOM 2223 N N . ASN A 1 275 ? -53.097 -9.885 17.319 1.00 57.22 275 ASN A N 1
ATOM 2224 C CA . ASN A 1 275 ? -53.411 -11.230 17.800 1.00 57.22 275 ASN A CA 1
ATOM 2225 C C . ASN A 1 275 ? -54.330 -11.138 19.029 1.00 57.22 275 ASN A C 1
ATOM 2227 O O . ASN A 1 275 ? -53.855 -10.992 20.145 1.00 57.22 275 ASN A O 1
ATOM 2231 N N . ASP A 1 276 ? -55.647 -11.165 18.810 1.00 54.41 276 ASP A N 1
ATOM 2232 C CA . ASP A 1 276 ? -56.675 -10.998 19.859 1.00 54.41 276 ASP A CA 1
ATOM 2233 C C . ASP A 1 276 ? -57.318 -12.344 20.276 1.00 54.41 276 ASP A C 1
ATOM 2235 O O . ASP A 1 276 ? -58.441 -12.381 20.781 1.00 54.41 276 ASP A O 1
ATOM 2239 N N . GLY A 1 277 ? -56.645 -13.483 20.052 1.00 53.31 277 GLY A N 1
ATOM 2240 C CA . GLY A 1 277 ? -57.163 -14.764 20.541 1.00 53.31 277 GLY A CA 1
ATOM 2241 C C . GLY A 1 277 ? -56.385 -16.017 20.149 1.00 53.31 277 GLY A C 1
ATOM 2242 O O . GLY A 1 277 ? -56.770 -16.657 19.177 1.00 53.31 277 GLY A O 1
ATOM 2243 N N . ASP A 1 278 ? -55.362 -16.380 20.933 1.00 51.25 278 ASP A N 1
ATOM 2244 C CA . ASP A 1 278 ? -55.108 -17.753 21.425 1.00 51.25 278 ASP A CA 1
ATOM 2245 C C . ASP A 1 278 ? -53.957 -17.733 22.466 1.00 51.25 278 ASP A C 1
ATOM 2247 O O . ASP A 1 278 ? -52.803 -17.495 22.116 1.00 51.25 278 ASP A O 1
ATOM 2251 N N . ASP A 1 279 ? -54.247 -17.970 23.753 1.00 57.12 279 ASP A N 1
ATOM 2252 C CA . ASP A 1 279 ? -53.302 -17.773 24.880 1.00 57.12 279 ASP A CA 1
ATOM 2253 C C . ASP A 1 279 ? -52.078 -18.724 24.867 1.00 57.12 279 ASP A C 1
ATOM 2255 O O . ASP A 1 279 ? -51.080 -18.467 25.544 1.00 57.12 279 ASP A O 1
ATOM 2259 N N . ASN A 1 280 ? -52.129 -19.842 24.127 1.00 55.69 280 ASN A N 1
ATOM 2260 C CA . ASN A 1 280 ? -51.032 -20.824 24.089 1.00 55.69 280 ASN A CA 1
ATOM 2261 C C . ASN A 1 280 ? -49.897 -20.452 23.115 1.00 55.69 280 ASN A C 1
ATOM 2263 O O . ASN A 1 280 ? -48.764 -20.877 23.335 1.00 55.69 280 ASN A O 1
ATOM 2267 N N . ASP A 1 281 ? -50.162 -19.643 22.084 1.00 60.72 281 ASP A N 1
ATOM 2268 C CA . ASP A 1 281 ? -49.148 -19.226 21.098 1.00 60.72 281 ASP A CA 1
ATOM 2269 C C . ASP A 1 281 ? -48.296 -18.034 21.585 1.00 60.72 281 ASP A C 1
ATOM 2271 O O . ASP A 1 281 ? -47.204 -17.778 21.064 1.00 60.72 281 ASP A O 1
ATOM 2275 N N . ASP A 1 282 ? -48.748 -17.320 22.619 1.00 64.31 282 ASP A N 1
ATOM 2276 C CA . ASP A 1 282 ? -48.105 -16.096 23.110 1.00 64.31 282 ASP A CA 1
ATOM 2277 C C . ASP A 1 282 ? -46.819 -16.358 23.919 1.00 64.31 282 ASP A C 1
ATOM 2279 O O . ASP A 1 282 ? -45.871 -15.563 23.862 1.00 64.31 282 ASP A O 1
ATOM 2283 N N . GLN A 1 283 ? -46.718 -17.482 24.643 1.00 67.00 283 GLN A N 1
ATOM 2284 C CA . GLN A 1 283 ? -45.502 -17.832 25.400 1.00 67.00 283 GLN A CA 1
ATOM 2285 C C . GLN A 1 283 ? -44.324 -18.187 24.483 1.00 67.00 283 GLN A C 1
ATOM 2287 O O . GLN A 1 283 ? -43.211 -17.695 24.696 1.00 67.00 283 GLN A O 1
ATOM 2292 N N . ASP A 1 284 ? -44.567 -18.976 23.436 1.00 71.69 284 ASP A N 1
ATOM 2293 C CA . ASP A 1 284 ? -43.538 -19.365 22.467 1.00 71.69 284 ASP A CA 1
ATOM 2294 C C . ASP A 1 284 ? -43.062 -18.162 21.635 1.00 71.69 284 ASP A C 1
ATOM 2296 O O . ASP A 1 284 ? -41.861 -18.009 21.382 1.00 71.69 284 ASP A O 1
ATOM 2300 N N . GLN A 1 285 ? -43.967 -17.242 21.279 1.00 71.44 285 GLN A N 1
ATOM 2301 C CA . GLN A 1 285 ? -43.609 -15.993 20.597 1.00 71.44 285 GLN A CA 1
ATOM 2302 C C . GLN A 1 285 ? -42.781 -15.054 21.486 1.00 71.44 285 GLN A C 1
ATOM 2304 O O . GLN A 1 285 ? -41.809 -14.451 21.015 1.00 71.44 285 GLN A O 1
ATOM 2309 N N . THR A 1 286 ? -43.116 -14.960 22.775 1.00 78.06 286 THR A N 1
ATOM 2310 C CA . THR A 1 286 ? -42.370 -14.143 23.745 1.00 78.06 286 THR A CA 1
ATOM 2311 C C . THR A 1 286 ? -40.950 -14.680 23.945 1.00 78.06 286 THR A C 1
ATOM 2313 O O . THR A 1 286 ? -39.980 -13.923 23.853 1.00 78.06 286 THR A O 1
ATOM 2316 N N . LEU A 1 287 ? -40.802 -15.998 24.114 1.00 82.44 287 LEU A N 1
ATOM 2317 C CA . LEU A 1 287 ? -39.497 -16.661 24.222 1.00 82.44 287 LEU A CA 1
ATOM 2318 C C . LEU A 1 287 ? -38.649 -16.469 22.954 1.00 82.44 287 LEU A C 1
ATOM 2320 O O . LEU A 1 287 ? -37.452 -16.181 23.044 1.00 82.44 287 LEU A O 1
ATOM 2324 N N . ALA A 1 288 ? -39.251 -16.570 21.765 1.00 84.19 288 ALA A N 1
ATOM 2325 C CA . ALA A 1 288 ? -38.556 -16.339 20.499 1.00 84.19 288 ALA A CA 1
ATOM 2326 C C . ALA A 1 288 ? -38.063 -14.884 20.354 1.00 84.19 288 ALA A C 1
ATOM 2328 O O . ALA A 1 288 ? -36.949 -14.640 19.871 1.00 84.19 288 ALA A O 1
ATOM 2329 N N . LEU A 1 289 ? -38.858 -13.906 20.799 1.00 84.44 289 LEU A N 1
ATOM 2330 C CA . LEU A 1 289 ? -38.481 -12.491 20.802 1.00 84.44 289 LEU A CA 1
ATOM 2331 C C . LEU A 1 289 ? -37.327 -12.207 21.773 1.00 84.44 289 LEU A C 1
ATOM 2333 O O . LEU A 1 289 ? -36.385 -11.484 21.425 1.00 84.44 289 LEU A O 1
ATOM 2337 N N . GLU A 1 290 ? -37.371 -12.786 22.973 1.00 86.81 290 GLU A N 1
ATOM 2338 C CA . GLU A 1 290 ? -36.299 -12.674 23.965 1.00 86.81 290 GLU A CA 1
ATOM 2339 C C . GLU A 1 290 ? -34.989 -13.261 23.435 1.00 86.81 290 GLU A C 1
ATOM 2341 O O . GLU A 1 290 ? -33.959 -12.580 23.459 1.00 86.81 290 GLU A O 1
ATOM 2346 N N . GLN A 1 291 ? -35.032 -14.469 22.865 1.00 89.62 291 GLN A N 1
ATOM 2347 C CA . GLN A 1 291 ? -33.865 -15.112 22.255 1.00 89.62 291 GLN A CA 1
ATOM 2348 C C . GLN A 1 291 ? -33.285 -14.268 21.117 1.00 89.62 291 GLN A C 1
ATOM 2350 O O . GLN A 1 291 ? -32.071 -14.055 21.054 1.00 89.62 291 GLN A O 1
ATOM 2355 N N . ARG A 1 292 ? -34.137 -13.717 20.242 1.00 88.19 292 ARG A N 1
ATOM 2356 C CA . ARG A 1 292 ? -33.705 -12.827 19.156 1.00 88.19 292 ARG A CA 1
ATOM 2357 C C . ARG A 1 292 ? -33.050 -11.555 19.692 1.00 88.19 292 ARG A C 1
ATOM 2359 O O . ARG A 1 292 ? -32.000 -11.145 19.196 1.00 88.19 292 ARG A O 1
ATOM 2366 N N . THR A 1 293 ? -33.641 -10.943 20.713 1.00 90.31 293 THR A N 1
ATOM 2367 C CA . THR A 1 293 ? -33.107 -9.737 21.359 1.00 90.31 293 THR A CA 1
ATOM 2368 C C . THR A 1 293 ? -31.751 -10.021 22.001 1.00 90.31 293 THR A C 1
ATOM 2370 O O . THR A 1 293 ? -30.811 -9.237 21.851 1.00 90.31 293 THR A O 1
ATOM 2373 N N . GLN A 1 294 ? -31.622 -11.158 22.687 1.00 92.94 294 GLN A N 1
ATOM 2374 C CA . GLN A 1 294 ? -30.381 -11.584 23.320 1.00 92.94 294 GLN A CA 1
ATOM 2375 C C . GLN A 1 294 ? -29.288 -11.871 22.286 1.00 92.94 294 GLN A C 1
ATOM 2377 O O . GLN A 1 294 ? -28.167 -11.395 22.457 1.00 92.94 294 GLN A O 1
ATOM 2382 N N . ALA A 1 295 ? -29.610 -12.564 21.191 1.00 92.25 295 ALA A N 1
ATOM 2383 C CA . ALA A 1 295 ? -28.668 -12.843 20.109 1.00 92.25 295 ALA A CA 1
ATOM 2384 C C . ALA A 1 295 ? -28.127 -11.551 19.472 1.00 92.25 295 ALA A C 1
ATOM 2386 O O . ALA A 1 295 ? -26.922 -11.416 19.250 1.00 92.25 295 ALA A O 1
ATOM 2387 N N . VAL A 1 296 ? -28.997 -10.561 19.243 1.00 92.31 296 VAL A N 1
ATOM 2388 C CA . VAL A 1 296 ? -28.590 -9.249 18.715 1.00 92.31 296 VAL A CA 1
ATOM 2389 C C . VAL A 1 296 ? -27.682 -8.511 19.700 1.00 92.31 296 VAL A C 1
ATOM 2391 O O . VAL A 1 296 ? -26.602 -8.067 19.307 1.00 92.31 296 VAL A O 1
ATOM 2394 N N . LYS A 1 297 ? -28.052 -8.443 20.987 1.00 93.00 297 LYS A N 1
ATOM 2395 C CA . LYS A 1 297 ? -27.205 -7.837 22.033 1.00 93.00 297 LYS A CA 1
ATOM 2396 C C . LYS A 1 297 ? -25.839 -8.517 22.129 1.00 93.00 297 LYS A C 1
ATOM 2398 O O . LYS A 1 297 ? -24.822 -7.836 22.228 1.00 93.00 297 LYS A O 1
ATOM 2403 N N . GLN A 1 298 ? -25.792 -9.847 22.063 1.00 94.62 298 GLN A N 1
ATOM 2404 C CA . GLN A 1 298 ? -24.536 -10.602 22.077 1.00 94.62 298 GLN A CA 1
ATOM 2405 C C . GLN A 1 298 ? -23.659 -10.263 20.864 1.00 94.62 298 GLN A C 1
ATOM 2407 O O . GLN A 1 298 ? -22.472 -9.985 21.031 1.00 94.62 298 GLN A O 1
ATOM 2412 N N . GLY A 1 299 ? -24.236 -10.198 19.660 1.00 92.31 299 GLY A N 1
ATOM 2413 C CA . GLY A 1 299 ? -23.505 -9.822 18.447 1.00 92.31 299 GLY A CA 1
ATOM 2414 C C . GLY A 1 299 ? -22.871 -8.428 18.533 1.00 92.31 299 GLY A C 1
ATOM 2415 O O . GLY A 1 299 ? -21.686 -8.262 18.229 1.00 92.31 299 GLY A O 1
ATOM 2416 N N . PHE A 1 300 ? -23.624 -7.431 19.006 1.00 93.94 300 PHE A N 1
ATOM 2417 C CA . PHE A 1 300 ? -23.105 -6.073 19.212 1.00 93.94 300 PHE A CA 1
ATOM 2418 C C . PHE A 1 300 ? -22.093 -5.985 20.362 1.00 93.94 300 PHE A C 1
ATOM 2420 O O . PHE A 1 300 ? -21.122 -5.226 20.270 1.00 93.94 300 PHE A O 1
ATOM 2427 N N . SER A 1 301 ? -22.268 -6.786 21.417 1.00 94.62 301 SER A N 1
ATOM 2428 C CA . SER A 1 301 ? -21.331 -6.870 22.539 1.00 94.62 301 SER A CA 1
ATOM 2429 C C . SER A 1 301 ? -19.945 -7.338 22.086 1.00 94.62 301 SER A C 1
ATOM 2431 O O . SER A 1 301 ? -18.957 -6.665 22.382 1.00 94.62 301 SER A O 1
ATOM 2433 N N . LEU A 1 302 ? -19.870 -8.396 21.268 1.00 93.88 302 LEU A N 1
ATOM 2434 C CA . LEU A 1 302 ? -18.606 -8.909 20.719 1.00 93.88 302 LEU A CA 1
ATOM 2435 C C . LEU A 1 302 ? -17.878 -7.869 19.853 1.00 93.88 302 LEU A C 1
ATOM 2437 O O . LEU A 1 302 ? -16.667 -7.678 19.975 1.00 93.88 302 LEU A O 1
ATOM 2441 N N . GLN A 1 303 ? -18.613 -7.150 18.998 1.00 93.62 303 GLN A N 1
ATOM 2442 C CA . GLN A 1 303 ? -18.039 -6.079 18.173 1.00 93.62 303 GLN A CA 1
ATOM 2443 C C . GLN A 1 303 ? -17.550 -4.902 19.028 1.00 93.62 303 GLN A C 1
ATOM 2445 O O . GLN A 1 303 ? -16.481 -4.340 18.774 1.00 93.62 303 GLN A O 1
ATOM 2450 N N . THR A 1 304 ? -18.306 -4.555 20.071 1.00 95.50 304 THR A N 1
ATOM 2451 C CA . THR A 1 304 ? -17.948 -3.501 21.025 1.00 95.50 304 THR A CA 1
ATOM 2452 C C . THR A 1 304 ? -16.688 -3.872 21.798 1.00 95.50 304 THR A C 1
ATOM 2454 O O . THR A 1 304 ? -15.805 -3.034 21.969 1.00 95.50 304 THR A O 1
ATOM 2457 N N . GLU A 1 305 ? -16.581 -5.116 22.260 1.00 95.88 305 GLU A N 1
ATOM 2458 C CA . GLU A 1 305 ? -15.412 -5.616 22.978 1.00 95.88 305 GLU A CA 1
ATOM 2459 C C . GLU A 1 305 ? -14.164 -5.593 22.096 1.00 95.88 305 GLU A C 1
ATOM 2461 O O . GLU A 1 305 ? -13.129 -5.062 22.509 1.00 95.88 305 GLU A O 1
ATOM 2466 N N . LEU A 1 306 ? -14.274 -6.075 20.853 1.00 94.62 306 LEU A N 1
ATOM 2467 C CA . LEU A 1 306 ? -13.176 -6.025 19.893 1.00 94.62 306 LEU A CA 1
ATOM 2468 C C . LEU A 1 306 ? -12.689 -4.586 19.686 1.00 94.62 306 LEU A C 1
ATOM 2470 O O . LEU A 1 306 ? -11.488 -4.327 19.751 1.00 94.62 306 LEU A O 1
ATOM 2474 N N . LEU A 1 307 ? -13.610 -3.640 19.491 1.00 96.06 307 LEU A N 1
ATOM 2475 C CA . LEU A 1 307 ? -13.260 -2.244 19.252 1.00 96.06 307 LEU A CA 1
ATOM 2476 C C . LEU A 1 307 ? -12.670 -1.566 20.501 1.00 96.06 307 LEU A C 1
ATOM 2478 O O . LEU A 1 307 ? -11.684 -0.840 20.384 1.00 96.06 307 LEU A O 1
ATOM 2482 N N . LYS A 1 308 ? -13.200 -1.852 21.700 1.00 96.88 308 LYS A N 1
ATOM 2483 C CA . LYS A 1 308 ? -12.620 -1.407 22.984 1.00 96.88 308 LYS A CA 1
ATOM 2484 C C . LYS A 1 308 ? -11.190 -1.907 23.154 1.00 96.88 308 LYS A C 1
ATOM 2486 O O . LYS A 1 308 ? -10.304 -1.137 23.528 1.00 96.88 308 LYS A O 1
ATOM 2491 N N . ARG A 1 309 ? -10.950 -3.186 22.856 1.00 97.12 309 ARG A N 1
ATOM 2492 C CA . ARG A 1 309 ? -9.618 -3.789 22.918 1.00 97.12 309 ARG A CA 1
ATOM 2493 C C . ARG A 1 309 ? -8.665 -3.104 21.938 1.00 97.12 309 ARG A C 1
ATOM 2495 O O . ARG A 1 309 ? -7.572 -2.711 22.332 1.00 97.12 309 ARG A O 1
ATOM 2502 N N . THR A 1 310 ? -9.095 -2.876 20.698 1.00 96.94 310 THR A N 1
ATOM 2503 C CA . THR A 1 310 ? -8.296 -2.166 19.687 1.00 96.94 310 THR A CA 1
ATOM 2504 C C . THR A 1 310 ? -7.946 -0.739 20.120 1.00 96.94 310 THR A C 1
ATOM 2506 O O . THR A 1 310 ? -6.773 -0.371 20.101 1.00 96.94 310 THR A O 1
ATOM 2509 N N . ILE A 1 311 ? -8.928 0.042 20.588 1.00 97.94 311 ILE A N 1
ATOM 2510 C CA . ILE A 1 311 ? -8.713 1.400 21.123 1.00 97.94 311 ILE A CA 1
ATOM 2511 C C . ILE A 1 311 ? -7.696 1.371 22.273 1.00 97.94 311 ILE A C 1
ATOM 2513 O O . ILE A 1 311 ? -6.774 2.186 22.317 1.00 97.94 311 ILE A O 1
ATOM 2517 N N . SER A 1 312 ? -7.826 0.398 23.176 1.00 97.56 312 SER A N 1
ATOM 2518 C CA . SER A 1 312 ? -6.933 0.224 24.324 1.00 97.56 312 SER A CA 1
ATOM 2519 C C . SER A 1 312 ? -5.485 -0.013 23.898 1.00 97.56 312 SER A C 1
ATOM 2521 O O . SER A 1 312 ? -4.580 0.643 24.412 1.00 97.56 312 SER A O 1
ATOM 2523 N N . PHE A 1 313 ? -5.249 -0.883 22.912 1.00 97.25 313 PHE A N 1
ATOM 2524 C CA . PHE A 1 313 ? -3.899 -1.145 22.406 1.00 97.25 313 PHE A CA 1
ATOM 2525 C C . PHE A 1 313 ? -3.255 0.071 21.741 1.00 97.25 313 PHE A C 1
ATOM 2527 O O . PHE A 1 313 ? -2.048 0.269 21.886 1.00 97.25 313 PHE A O 1
ATOM 2534 N N . ILE A 1 314 ? -4.038 0.919 21.074 1.00 97.56 314 ILE A N 1
ATOM 2535 C CA . ILE A 1 314 ? -3.512 2.149 20.472 1.00 97.56 314 ILE A CA 1
ATOM 2536 C C . ILE A 1 314 ? -3.124 3.153 21.552 1.00 97.56 314 ILE A C 1
ATOM 2538 O O . ILE A 1 314 ? -2.048 3.738 21.467 1.00 97.56 314 ILE A O 1
ATOM 2542 N N . TRP A 1 315 ? -3.931 3.303 22.607 1.00 97.88 315 TRP A N 1
ATOM 2543 C CA . TRP A 1 315 ? -3.547 4.128 23.756 1.00 97.88 315 TRP A CA 1
ATOM 2544 C C . TRP A 1 315 ? -2.276 3.623 24.431 1.00 97.88 315 TRP A C 1
ATOM 2546 O O . TRP A 1 315 ? -1.410 4.423 24.771 1.00 97.88 315 TRP A O 1
ATOM 2556 N N . ILE A 1 316 ? -2.124 2.306 24.590 1.00 97.56 316 ILE A N 1
ATOM 2557 C CA . ILE A 1 316 ? -0.896 1.711 25.134 1.00 97.56 316 ILE A CA 1
ATOM 2558 C C . ILE A 1 316 ? 0.302 2.032 24.232 1.00 97.56 316 ILE A C 1
ATOM 2560 O O . ILE A 1 316 ? 1.355 2.434 24.732 1.00 97.56 316 ILE A O 1
ATOM 2564 N N . ALA A 1 317 ? 0.153 1.877 22.916 1.00 97.25 317 ALA A N 1
ATOM 2565 C CA . ALA A 1 317 ? 1.207 2.184 21.955 1.00 97.25 317 ALA A CA 1
ATOM 2566 C C . ALA A 1 317 ? 1.588 3.673 21.991 1.00 97.25 317 ALA A C 1
ATOM 2568 O O . ALA A 1 317 ? 2.773 3.995 22.085 1.00 97.25 317 ALA A O 1
ATOM 2569 N N . LEU A 1 318 ? 0.600 4.570 22.040 1.00 97.06 318 LEU A N 1
ATOM 2570 C CA . LEU A 1 318 ? 0.821 6.009 22.156 1.00 97.06 318 LEU A CA 1
ATOM 2571 C C . LEU A 1 318 ? 1.493 6.381 23.487 1.00 97.06 318 LEU A C 1
ATOM 2573 O O . LEU A 1 318 ? 2.432 7.173 23.495 1.00 97.06 318 LEU A O 1
ATOM 2577 N N . CYS A 1 319 ? 1.088 5.774 24.608 1.00 96.62 319 CYS A N 1
ATOM 2578 C CA . CYS A 1 319 ? 1.763 5.944 25.897 1.00 96.62 319 CYS A CA 1
ATOM 2579 C C . CYS A 1 319 ? 3.241 5.544 25.809 1.00 96.62 319 CYS A C 1
ATOM 2581 O O . CYS A 1 319 ? 4.100 6.286 26.281 1.00 96.62 319 CYS A O 1
ATOM 2583 N N . ARG A 1 320 ? 3.561 4.404 25.179 1.00 95.94 320 ARG A N 1
ATOM 2584 C CA . ARG A 1 320 ? 4.952 3.957 24.978 1.00 95.94 320 ARG A CA 1
ATOM 2585 C C . ARG A 1 320 ? 5.739 4.922 24.095 1.00 95.94 320 ARG A C 1
ATOM 2587 O O . ARG A 1 320 ? 6.863 5.262 24.452 1.00 95.94 320 ARG A O 1
ATOM 2594 N N . ALA A 1 321 ? 5.153 5.388 22.995 1.00 94.69 321 ALA A N 1
ATOM 2595 C CA . ALA A 1 321 ? 5.783 6.368 22.115 1.00 94.69 321 ALA A CA 1
ATOM 2596 C C . ALA A 1 321 ? 6.073 7.678 22.865 1.00 94.69 321 ALA A C 1
ATOM 2598 O O . ALA A 1 321 ? 7.212 8.137 22.895 1.00 94.69 321 ALA A O 1
ATOM 2599 N N . MET A 1 322 ? 5.087 8.224 23.585 1.00 94.50 322 MET A N 1
ATOM 2600 C CA . MET A 1 322 ? 5.274 9.452 24.367 1.00 94.50 322 MET A CA 1
ATOM 2601 C C . MET A 1 322 ? 6.231 9.275 25.549 1.00 94.50 322 MET A C 1
ATOM 2603 O O . MET A 1 322 ? 6.946 10.207 25.918 1.00 94.50 322 MET A O 1
ATOM 2607 N N . ARG A 1 323 ? 6.306 8.070 26.128 1.00 93.88 323 ARG A N 1
ATOM 2608 C CA . ARG A 1 323 ? 7.316 7.735 27.137 1.00 93.88 323 ARG A CA 1
ATOM 2609 C C . ARG A 1 323 ? 8.729 7.814 26.567 1.00 93.88 323 ARG A C 1
ATOM 2611 O O . ARG A 1 323 ? 9.609 8.316 27.262 1.00 93.88 323 ARG A O 1
ATOM 2618 N N . ARG A 1 324 ? 8.949 7.309 25.348 1.00 91.56 324 ARG A N 1
ATOM 2619 C CA . ARG A 1 324 ? 10.258 7.348 24.676 1.00 91.56 324 ARG A CA 1
ATOM 2620 C C . ARG A 1 324 ? 10.659 8.766 24.277 1.00 91.56 324 ARG A C 1
ATOM 2622 O O . ARG A 1 324 ? 11.832 9.101 24.376 1.00 91.56 324 ARG A O 1
ATOM 2629 N N . THR A 1 325 ? 9.704 9.599 23.868 1.00 89.94 325 THR A N 1
ATOM 2630 C CA . THR A 1 325 ? 9.987 10.945 23.345 1.00 89.94 325 THR A CA 1
ATOM 2631 C C . THR A 1 325 ? 10.092 12.011 24.436 1.00 89.94 325 THR A C 1
ATOM 2633 O O . THR A 1 325 ? 10.997 12.838 24.393 1.00 89.94 325 THR A O 1
ATOM 2636 N N . GLN A 1 326 ? 9.190 11.997 25.424 1.00 90.50 326 GLN A N 1
ATOM 2637 C CA . GLN A 1 326 ? 9.063 13.038 26.457 1.00 90.50 326 GLN A CA 1
ATOM 2638 C C . GLN A 1 326 ? 9.169 12.497 27.897 1.00 90.50 326 GLN A C 1
ATOM 2640 O O . GLN A 1 326 ? 9.008 13.240 28.868 1.00 90.50 326 GLN A O 1
ATOM 2645 N N . GLY A 1 327 ? 9.430 11.201 28.085 1.00 90.00 327 GLY A N 1
ATOM 2646 C CA . GLY A 1 327 ? 9.523 10.598 29.414 1.00 90.00 327 GLY A CA 1
ATOM 2647 C C . GLY A 1 327 ? 8.169 10.478 30.129 1.00 90.00 327 GLY A C 1
ATOM 2648 O O . GLY A 1 327 ? 7.108 10.393 29.510 1.00 90.00 327 GLY A O 1
ATOM 2649 N N . LYS A 1 328 ? 8.189 10.415 31.473 1.00 88.06 328 LYS A N 1
ATOM 2650 C CA . LYS A 1 328 ? 6.944 10.329 32.272 1.00 88.06 328 LYS A CA 1
ATOM 2651 C C . LYS A 1 328 ? 6.083 11.586 32.112 1.00 88.06 328 LYS A C 1
ATOM 2653 O O . LYS A 1 328 ? 4.858 11.484 32.150 1.00 88.06 328 LYS A O 1
ATOM 2658 N N . GLY A 1 329 ? 6.732 12.738 31.943 1.00 83.50 329 GLY A N 1
ATOM 2659 C CA . GLY A 1 329 ? 6.086 14.034 31.787 1.00 83.50 329 GLY A CA 1
ATOM 2660 C C . GLY A 1 329 ? 5.208 14.452 32.975 1.00 83.50 329 GLY A C 1
ATOM 2661 O O . GLY A 1 329 ? 5.378 13.991 34.110 1.00 83.50 329 GLY A O 1
ATOM 2662 N N . SER A 1 330 ? 4.267 15.350 32.701 1.00 85.50 330 SER A N 1
ATOM 2663 C CA . SER A 1 330 ? 3.305 15.932 33.645 1.00 85.50 330 SER A CA 1
ATOM 2664 C C . SER A 1 330 ? 1.868 15.640 33.183 1.00 85.50 330 SER A C 1
ATOM 2666 O O . SER A 1 330 ? 1.652 14.895 32.236 1.00 85.50 330 SER A O 1
ATOM 2668 N N . GLN A 1 331 ? 0.853 16.229 33.819 1.00 79.75 331 GLN A N 1
ATOM 2669 C CA . GLN A 1 331 ? -0.528 16.107 33.321 1.00 79.75 331 GLN A CA 1
ATOM 2670 C C . GLN A 1 331 ? -0.742 16.764 31.944 1.00 79.75 331 GLN A C 1
ATOM 2672 O O . GLN A 1 331 ? -1.747 16.495 31.298 1.00 79.75 331 GLN A O 1
ATOM 2677 N N . THR A 1 332 ? 0.195 17.602 31.494 1.00 83.00 332 THR A N 1
ATOM 2678 C CA . THR A 1 332 ? 0.103 18.369 30.244 1.00 83.00 332 THR A CA 1
ATOM 2679 C C . THR A 1 332 ? 1.174 18.002 29.217 1.00 83.00 332 THR A C 1
ATOM 2681 O O . THR A 1 332 ? 1.189 18.606 28.151 1.00 83.00 332 THR A O 1
ATOM 2684 N N . LYS A 1 333 ? 2.076 17.055 29.530 1.00 87.50 333 LYS A N 1
ATOM 2685 C CA . LYS A 1 333 ? 3.147 16.584 28.633 1.00 87.50 333 LYS A CA 1
ATOM 2686 C C . LYS A 1 333 ? 3.466 15.101 28.843 1.00 87.50 333 LYS A C 1
ATOM 2688 O O . LYS A 1 333 ? 3.382 14.607 29.968 1.00 87.50 333 LYS A O 1
ATOM 2693 N N . GLY A 1 334 ? 3.940 14.417 27.803 1.00 90.44 334 GLY A N 1
ATOM 2694 C CA . GLY A 1 334 ? 4.454 13.045 27.873 1.00 90.44 334 GLY A CA 1
ATOM 2695 C C . GLY A 1 334 ? 3.409 11.981 28.223 1.00 90.44 334 GLY A C 1
ATOM 2696 O O . GLY A 1 334 ? 2.209 12.158 28.012 1.00 90.44 334 GLY A O 1
ATOM 2697 N N . LEU A 1 335 ? 3.864 10.844 28.764 1.00 93.69 335 LEU A N 1
ATOM 2698 C CA . LEU A 1 335 ? 3.002 9.680 29.025 1.00 93.69 335 LEU A CA 1
ATOM 2699 C C . LEU A 1 335 ? 1.803 9.997 29.937 1.00 93.69 335 LEU A C 1
ATOM 2701 O O . LEU A 1 335 ? 0.700 9.505 29.698 1.00 93.69 335 LEU A O 1
ATOM 2705 N N . ARG A 1 336 ? 1.990 10.814 30.982 1.00 92.62 336 ARG A N 1
ATOM 2706 C CA . ARG A 1 336 ? 0.916 11.128 31.942 1.00 92.62 336 ARG A CA 1
ATOM 2707 C C . ARG A 1 336 ? -0.238 11.905 31.308 1.00 92.62 336 ARG A C 1
ATOM 2709 O O . ARG A 1 336 ? -1.386 11.625 31.647 1.00 92.62 336 ARG A O 1
ATOM 2716 N N . GLN A 1 337 ? 0.053 12.812 30.376 1.00 94.88 337 GLN A N 1
ATOM 2717 C CA . GLN A 1 337 ? -0.970 13.510 29.602 1.00 94.88 337 GLN A CA 1
ATOM 2718 C C . GLN A 1 337 ? -1.808 12.516 28.794 1.00 94.88 337 GLN A C 1
ATOM 2720 O O . GLN A 1 337 ? -3.026 12.463 28.960 1.00 94.88 337 GLN A O 1
ATOM 2725 N N . VAL A 1 338 ? -1.153 11.678 27.983 1.00 96.06 338 VAL A N 1
ATOM 2726 C CA . VAL A 1 338 ? -1.827 10.669 27.149 1.00 96.06 338 VAL A CA 1
ATOM 2727 C C . VAL A 1 338 ? -2.708 9.756 27.995 1.00 96.06 338 VAL A C 1
ATOM 2729 O O . VAL A 1 338 ? -3.855 9.496 27.642 1.00 96.06 338 VAL A O 1
ATOM 2732 N N . PHE A 1 339 ? -2.213 9.302 29.148 1.00 95.81 339 PHE A N 1
ATOM 2733 C CA . PHE A 1 339 ? -2.993 8.441 30.032 1.00 95.81 339 PHE A CA 1
ATOM 2734 C C . PHE A 1 339 ? -4.213 9.150 30.640 1.00 95.81 339 PHE A C 1
ATOM 2736 O O . PHE A 1 339 ? -5.280 8.549 30.776 1.00 95.81 339 PHE A O 1
ATOM 2743 N N . THR A 1 340 ? -4.092 10.427 31.006 1.00 95.62 340 THR A N 1
ATOM 2744 C CA . THR A 1 340 ? -5.233 11.215 31.493 1.00 95.62 340 THR A CA 1
ATOM 2745 C C . THR A 1 340 ? -6.281 11.417 30.403 1.00 95.62 340 THR A C 1
ATOM 2747 O O . THR A 1 340 ? -7.469 11.236 30.671 1.00 95.62 340 THR A O 1
ATOM 2750 N N . GLU A 1 341 ? -5.865 11.684 29.169 1.00 95.50 341 GLU A N 1
ATOM 2751 C CA . GLU A 1 341 ? -6.778 11.792 28.032 1.00 95.50 341 GLU A CA 1
ATOM 2752 C C . GLU A 1 341 ? -7.466 10.461 27.699 1.00 95.50 341 GLU A C 1
ATOM 2754 O O . GLU A 1 341 ? -8.681 10.435 27.488 1.00 95.50 341 GLU A O 1
ATOM 2759 N N . ALA A 1 342 ? -6.727 9.346 27.725 1.00 96.00 342 ALA A N 1
ATOM 2760 C CA . ALA A 1 342 ? -7.281 8.011 27.523 1.00 96.00 342 ALA A CA 1
ATOM 2761 C C . ALA A 1 342 ? -8.400 7.720 28.533 1.00 96.00 342 ALA A C 1
ATOM 2763 O O . ALA A 1 342 ? -9.503 7.322 28.151 1.00 96.00 342 ALA A O 1
ATOM 2764 N N . ARG A 1 343 ? -8.149 7.983 29.825 1.00 95.69 343 ARG A N 1
ATOM 2765 C CA . ARG A 1 343 ? -9.156 7.828 30.889 1.00 95.69 343 ARG A CA 1
ATOM 2766 C C . ARG A 1 343 ? -10.365 8.735 30.674 1.00 95.69 343 ARG A C 1
ATOM 2768 O O . ARG A 1 343 ? -11.485 8.295 30.906 1.00 95.69 343 ARG A O 1
ATOM 2775 N N . GLY A 1 344 ? -10.140 9.969 30.220 1.00 94.94 344 GLY A N 1
ATOM 2776 C CA . GLY A 1 344 ? -11.205 10.922 29.911 1.00 94.94 344 GLY A CA 1
ATOM 2777 C C . GLY A 1 344 ? -12.110 10.466 28.763 1.00 94.94 344 GLY A C 1
ATOM 2778 O O . GLY A 1 344 ? -13.327 10.608 28.859 1.00 94.94 344 GLY A O 1
ATOM 2779 N N . LYS A 1 345 ? -11.547 9.875 27.699 1.00 94.75 345 LYS A N 1
ATOM 2780 C CA . LYS A 1 345 ? -12.336 9.351 26.568 1.00 94.75 345 LYS A CA 1
ATOM 2781 C C . LYS A 1 345 ? -13.017 8.003 26.867 1.00 94.75 345 LYS A C 1
ATOM 2783 O O . LYS A 1 345 ? -14.060 7.703 26.284 1.00 94.75 345 LYS A O 1
ATOM 2788 N N . GLY A 1 346 ? -12.478 7.207 27.792 1.00 93.31 346 GLY A N 1
ATOM 2789 C CA . GLY A 1 346 ? -13.067 5.935 28.220 1.00 93.31 346 GLY A CA 1
ATOM 2790 C C . GLY A 1 346 ? -13.049 4.853 27.131 1.00 93.31 346 GLY A C 1
ATOM 2791 O O . GLY A 1 346 ? -12.222 4.877 26.231 1.00 93.31 346 GLY A O 1
ATOM 2792 N N . GLN A 1 347 ? -13.957 3.870 27.222 1.00 92.12 347 GLN A N 1
ATOM 2793 C CA . GLN A 1 347 ? -13.984 2.684 26.334 1.00 92.12 347 GLN A CA 1
ATOM 2794 C C . GLN A 1 347 ? -12.685 1.851 26.366 1.00 92.12 347 GLN A C 1
ATOM 2796 O O . GLN A 1 347 ? -12.296 1.254 25.364 1.00 92.12 347 GLN A O 1
ATOM 2801 N N . LEU A 1 348 ? -12.034 1.801 27.531 1.00 94.25 348 LEU A N 1
ATOM 2802 C CA . LEU A 1 348 ? -10.764 1.107 27.741 1.00 94.25 348 LEU A CA 1
ATOM 2803 C C . LEU A 1 348 ? -10.961 -0.264 28.399 1.00 94.25 348 LEU A C 1
ATOM 2805 O O . LEU A 1 348 ? -11.883 -0.448 29.197 1.00 94.25 348 LEU A O 1
ATOM 2809 N N . THR A 1 349 ? -10.060 -1.200 28.108 1.00 95.44 349 THR A N 1
ATOM 2810 C CA . THR A 1 349 ? -9.880 -2.444 28.868 1.00 95.44 349 THR A CA 1
ATOM 2811 C C . THR A 1 349 ? -8.934 -2.218 30.053 1.00 95.44 349 THR A C 1
ATOM 2813 O O . THR A 1 349 ? -8.212 -1.217 30.124 1.00 95.44 349 THR A O 1
ATOM 2816 N N . SER A 1 350 ? -8.910 -3.163 30.999 1.00 94.50 350 SER A N 1
ATOM 2817 C CA . SER A 1 350 ? -7.973 -3.151 32.134 1.00 94.50 350 SER A CA 1
ATOM 2818 C C . SER A 1 350 ? -6.505 -3.133 31.698 1.00 94.50 350 SER A C 1
ATOM 2820 O O . SER A 1 350 ? -5.656 -2.618 32.427 1.00 94.50 350 SER A O 1
ATOM 2822 N N . ASP A 1 351 ? -6.210 -3.630 30.494 1.00 94.81 351 ASP A N 1
ATOM 2823 C CA . ASP A 1 351 ? -4.855 -3.730 29.945 1.00 94.81 351 ASP A CA 1
ATOM 2824 C C . ASP A 1 351 ? -4.146 -2.378 29.882 1.00 94.81 351 ASP A C 1
ATOM 2826 O O . ASP A 1 351 ? -2.936 -2.319 30.081 1.00 94.81 351 ASP A O 1
ATOM 2830 N N . VAL A 1 352 ? -4.879 -1.278 29.662 1.00 95.62 352 VAL A N 1
ATOM 2831 C CA . VAL A 1 352 ? -4.284 0.068 29.626 1.00 95.62 352 VAL A CA 1
ATOM 2832 C C . VAL A 1 352 ? -3.683 0.432 30.979 1.00 95.62 352 VAL A C 1
ATOM 2834 O O . VAL A 1 352 ? -2.570 0.947 31.042 1.00 95.62 352 VAL A O 1
ATOM 2837 N N . TYR A 1 353 ? -4.394 0.136 32.067 1.00 95.56 353 TYR A N 1
ATOM 2838 C CA . TYR A 1 353 ? -3.943 0.438 33.425 1.00 95.56 353 TYR A CA 1
ATOM 2839 C C . TYR A 1 353 ? -2.736 -0.417 33.806 1.00 95.56 353 TYR A C 1
ATOM 2841 O O . TYR A 1 353 ? -1.758 0.108 34.337 1.00 95.56 353 TYR A O 1
ATOM 2849 N N . VAL A 1 354 ? -2.783 -1.713 33.481 1.00 95.88 354 VAL A N 1
ATOM 2850 C CA . VAL A 1 354 ? -1.672 -2.643 33.722 1.00 95.88 354 VAL A CA 1
ATOM 2851 C C . VAL A 1 354 ? -0.443 -2.226 32.917 1.00 95.88 354 VAL A C 1
ATOM 2853 O O . VAL A 1 354 ? 0.643 -2.093 33.472 1.00 95.88 354 VAL A O 1
ATOM 2856 N N . ALA A 1 355 ? -0.605 -1.956 31.622 1.00 94.38 355 ALA A N 1
ATOM 2857 C CA . ALA A 1 355 ? 0.500 -1.573 30.757 1.00 94.38 355 ALA A CA 1
ATOM 2858 C C . ALA A 1 355 ? 1.125 -0.242 31.186 1.00 94.38 355 ALA A C 1
ATOM 2860 O O . ALA A 1 355 ? 2.343 -0.159 31.273 1.00 94.38 355 ALA A O 1
ATOM 2861 N N . VAL A 1 356 ? 0.323 0.782 31.495 1.00 92.56 356 VAL A N 1
ATOM 2862 C CA . VAL A 1 356 ? 0.842 2.085 31.946 1.00 92.56 356 VAL A CA 1
ATOM 2863 C C . VAL A 1 356 ? 1.551 1.982 33.297 1.00 92.56 356 VAL A C 1
ATOM 2865 O O . VAL A 1 356 ? 2.521 2.699 33.511 1.00 92.56 356 VAL A O 1
ATOM 2868 N N . ALA A 1 357 ? 1.136 1.076 34.186 1.00 92.38 357 ALA A N 1
ATOM 2869 C CA . ALA A 1 357 ? 1.859 0.824 35.433 1.00 92.38 357 ALA A CA 1
ATOM 2870 C C . ALA A 1 357 ? 3.258 0.211 35.211 1.00 92.38 357 ALA A C 1
ATOM 2872 O O . ALA A 1 357 ? 4.137 0.389 36.053 1.00 92.38 357 ALA A O 1
ATOM 2873 N N . LEU A 1 358 ? 3.469 -0.487 34.088 1.00 91.81 358 LEU A N 1
ATOM 2874 C CA . LEU A 1 358 ? 4.732 -1.146 33.730 1.00 91.81 358 LEU A CA 1
ATOM 2875 C C . LEU A 1 358 ? 5.676 -0.280 32.865 1.00 91.81 358 LEU A C 1
ATOM 2877 O O . LEU A 1 358 ? 6.827 -0.668 32.673 1.00 91.81 358 LEU A O 1
ATOM 2881 N N . ILE A 1 359 ? 5.211 0.858 32.328 1.00 87.38 359 ILE A N 1
ATOM 2882 C CA . ILE A 1 359 ? 5.962 1.786 31.445 1.00 87.38 359 ILE A CA 1
ATOM 2883 C C . ILE A 1 359 ? 6.547 2.964 32.255 1.00 87.38 359 ILE A C 1
ATOM 2885 O O . ILE A 1 359 ? 7.707 3.401 32.012 1.00 87.38 359 ILE A O 1
#

Foldseek 3Di:
DDQACLVVLVVVLVVLVPDDEDQLDPDPSNVVSVVVNLVSLLVLLLAQYPCNVVSLVVLLCSLCVNPVPVSVVVNVVSVVSNVLSPVVNVVLCVLCVVADQDLDADAADDPPDPCNVVVVVNVVSLVSVLVVLVVVSSVCVPPPVVVSVVVSLVSLVSCCSHVVNPLVSLQVSLVVLVVVVDDDPNDSVSLVSLVSSCVSHVLDPPSLQSNLVVLLVPQDDDPDPVSLVVSLCNSCVSLVSNLVVLLVVLVVLVVVLVVVLVVLVVVVVVVVVPQPDDPVVVVVVVVVSVVVNVVSVVVSVVVLLVSLAVSQVSLLSSLVSQCVRPNPDDCCGGNNVSLVVDVVSDSHDCVNVVSNVVD

InterPro domains:
  IPR008847 Suppressor of forked [PF05843] (1-359)
  IPR011990 Tetratricopeptide-like helical domain superfamily [SSF48452] (1-252)
  IPR045243 mRNA 3'-end-processing protein Rna14-like [PTHR19980] (1-359)

Secondary structure (DSSP, 8-state):
--TTTHHHHHHHHHHHHHSSS-TT-SSHHHHHHHHHHHHHHHHHTTS--TTHHHHHHHHHHHHHHH-HHHHHHHHHHHHHHHHHHHHHHHHHHHHHTT----SS--PPPPTTSTTHHHHHHHHHHHHHHHHHHHT-TT--TTT-HHHHHHHHHHHHHHHHHHSTT-HHHHHHHHHHHHHTT-EETTEEHHHHHHHHHHHH-TT-HHHHHHHHHHHHHHS---SSHHHHHHHHHHHHHHHHHHHHHHHHHHHHHHHHHHHHHHHHHHHHHHHHTT--S-TTHHHHHHHHHHHHHHHHHHHHHHHHHHHHHHHHHHHHHHHHHHHHHHTT-BTTBHHHHHHHHHHHH----HHHHHHHHH-

pLDDT: mean 91.46, std 7.87, range [51.25, 98.56]

Radius of gyration: 30.49 Å; chains: 1; bounding box: 81×44×84 Å

Sequence (359 aa):
MDRESGSLWKDWIQFIKSGPGVVGGPGWQDQQKMDQLRKAYHRAITVPMSALTELWKDYDQFELGLNKATGRQFIQKRSPGYMTAKSASLQMDRKIGNLNRTSLPRLPPAPGFAGATEYMEQVNIWKQWIQWEKEDPLVLADDEPEVLKQRILYVYKQALMALRFWPEMWVDAAEWCFENNIFKDGVDLGIKFLTDGIAANPESVLLALKHGDRIEMTLPVADTEESKEERAKAIRAPYDQVLETLYHMMQKLKEREKNELAKIEKAATEHAGRNDGDDNDDQDQTLALEQRTQAVKQGFSLQTELLKRTISFIWIALCRAMRRTQGKGSQTKGLRQVFTEARGKGQLTSDVYVAVALI

Organism: Verticillium longisporum (NCBI:txid100787)